Protein AF-A0A0A8X5V0-F1 (afdb_monomer)

Radius of gyration: 17.07 Å; Cα contacts (8 Å, |Δi|>4): 457; chains: 1; bounding box: 37×40×47 Å

Nearest PDB structures (foldseek):
  1914-assembly1_A  TM=1.732E-01  e=2.207E+00  Mus musculus
  2voz-assembly1_B  TM=1.611E-01  e=3.086E+00  Synechocystis sp. PCC 6803
  7li1-assembly4_D  TM=1.733E-01  e=9.439E+00  Moraxella catarrhalis

InterPro domains:
  IPR024250 Protein of unknown function DUF2711 [PF10924] (14-221)

Foldseek 3Di:
DFDDADDQCPPPLQFDFSQVSDPPLWHWKWKWFFFWKFFPPPPDDPDDDDLVRCLPGIDGHHLVNLCVLLVPPDSLLSVLLLLLVLCVLDDDPSNVCVVSVVSSVVSADPRIGRFDAQWHRLNQLVVVLLLQPVVPFQKKWKQANPPGIDIDGSVPDDPVNSVVNGDGWMWIHGPVRQKIWTHHGSDSIIMIIGSDPVPCSSAPGQTWTWIRDRRAGNSNSVDDTDTDGND

Structure (mmCIF, N/CA/C/O backbone):
data_AF-A0A0A8X5V0-F1
#
_entry.id   AF-A0A0A8X5V0-F1
#
loop_
_atom_site.group_PDB
_atom_site.id
_atom_site.type_symbol
_atom_site.label_atom_id
_atom_site.label_alt_id
_atom_site.label_comp_id
_atom_site.label_asym_id
_atom_site.label_entity_id
_atom_site.label_seq_id
_atom_site.pdbx_PDB_ins_code
_atom_site.Cartn_x
_atom_site.Cartn_y
_atom_site.Cartn_z
_atom_site.occupancy
_atom_site.B_iso_or_equiv
_atom_site.auth_seq_id
_atom_site.auth_comp_id
_atom_site.auth_asym_id
_atom_site.auth_atom_id
_atom_site.pdbx_PDB_model_num
ATOM 1 N N . MET A 1 1 ? -5.176 3.962 27.286 1.00 52.91 1 MET A N 1
ATOM 2 C CA . MET A 1 1 ? -4.678 2.604 26.976 1.00 52.91 1 MET A CA 1
ATOM 3 C C . MET A 1 1 ? -3.729 2.792 25.802 1.00 52.91 1 MET A C 1
ATOM 5 O O . MET A 1 1 ? -4.223 3.228 24.773 1.00 52.91 1 MET A O 1
ATOM 9 N N . SER A 1 2 ? -2.413 2.624 25.986 1.00 67.81 2 SER A N 1
ATOM 10 C CA . SER A 1 2 ? -1.426 2.913 24.925 1.00 67.81 2 SER A CA 1
ATOM 11 C C . SER A 1 2 ? -1.635 1.981 23.731 1.00 67.81 2 SER A C 1
ATOM 13 O O . SER A 1 2 ? -1.921 0.792 23.906 1.00 67.81 2 SER A O 1
ATOM 15 N N . ILE A 1 3 ? -1.550 2.543 22.532 1.00 79.38 3 ILE A N 1
ATOM 16 C CA . ILE A 1 3 ? -1.620 1.829 21.263 1.00 79.38 3 ILE A CA 1
ATOM 17 C C . ILE A 1 3 ? -0.195 1.450 20.921 1.00 79.38 3 ILE A C 1
ATOM 19 O O . ILE A 1 3 ? 0.644 2.317 20.759 1.00 79.38 3 ILE A O 1
ATOM 23 N N . LYS A 1 4 ? 0.103 0.160 20.814 1.00 89.44 4 LYS A N 1
ATOM 24 C CA . LYS A 1 4 ? 1.422 -0.280 20.360 1.00 89.44 4 LYS A CA 1
ATOM 25 C C . LYS A 1 4 ? 1.405 -0.435 18.848 1.00 89.44 4 LYS A C 1
ATOM 27 O O . LYS A 1 4 ? 0.433 -0.959 18.307 1.00 89.44 4 LYS A O 1
ATOM 32 N N . PHE A 1 5 ? 2.491 -0.028 18.196 1.00 92.94 5 PHE A N 1
ATOM 33 C CA . PHE A 1 5 ? 2.759 -0.425 16.819 1.00 92.94 5 PHE A CA 1
ATOM 34 C C . PHE A 1 5 ? 2.657 -1.954 16.679 1.00 92.94 5 PHE A C 1
ATOM 36 O O . PHE A 1 5 ? 3.101 -2.697 17.561 1.00 92.94 5 PHE A O 1
ATOM 43 N N . PHE A 1 6 ? 2.072 -2.417 15.577 1.00 93.69 6 PHE A N 1
ATOM 44 C CA . PHE A 1 6 ? 1.868 -3.830 15.282 1.00 93.69 6 PHE A CA 1
ATOM 45 C C . PHE A 1 6 ? 1.950 -4.064 13.774 1.00 93.69 6 PHE A C 1
ATOM 47 O O . PHE A 1 6 ? 1.299 -3.346 13.026 1.00 93.69 6 PHE A O 1
ATOM 54 N N . TYR A 1 7 ? 2.671 -5.106 13.353 1.00 93.88 7 TYR A N 1
ATOM 55 C CA . TYR A 1 7 ? 2.715 -5.571 11.967 1.00 93.88 7 TYR A CA 1
ATOM 56 C C . TYR A 1 7 ? 2.808 -7.119 11.931 1.00 93.88 7 TYR A C 1
ATOM 58 O O . TYR A 1 7 ? 3.573 -7.690 12.718 1.00 93.88 7 TYR A O 1
ATOM 66 N N . PRO A 1 8 ? 2.034 -7.832 11.084 1.00 92.81 8 PRO A N 1
ATOM 67 C CA . PRO A 1 8 ? 1.826 -9.283 11.201 1.00 92.81 8 PRO A CA 1
ATOM 68 C C . PRO A 1 8 ? 2.890 -10.135 10.471 1.00 92.81 8 PRO A C 1
ATOM 70 O O . PRO A 1 8 ? 2.570 -10.844 9.524 1.00 92.81 8 PRO A O 1
ATOM 73 N N . ILE A 1 9 ? 4.157 -10.103 10.909 1.00 88.00 9 ILE A N 1
ATOM 74 C CA . ILE A 1 9 ? 5.255 -10.877 10.266 1.00 88.00 9 ILE A CA 1
ATOM 75 C C . ILE A 1 9 ? 5.195 -12.378 10.586 1.00 88.00 9 ILE A C 1
ATOM 77 O O . ILE A 1 9 ? 5.582 -13.196 9.758 1.00 88.00 9 ILE A O 1
ATOM 81 N N . GLY A 1 10 ? 4.697 -12.756 11.767 1.00 86.62 10 GLY A N 1
ATOM 82 C CA . GLY A 1 10 ? 4.701 -14.155 12.212 1.00 86.62 10 GLY A CA 1
ATOM 83 C C . GLY A 1 10 ? 6.115 -14.697 12.467 1.00 86.62 10 GLY A C 1
ATOM 84 O O . GLY A 1 10 ? 7.084 -13.942 12.560 1.00 86.62 10 GLY A O 1
ATOM 85 N N . LYS A 1 11 ? 6.231 -16.016 12.640 1.00 89.06 11 LYS A N 1
ATOM 86 C CA . LYS A 1 11 ? 7.505 -16.752 12.727 1.00 89.06 11 LYS A CA 1
ATOM 87 C C . LYS A 1 11 ? 7.918 -17.326 11.374 1.00 89.06 11 LYS A C 1
ATOM 89 O O . LYS A 1 11 ? 9.107 -17.341 11.067 1.00 89.06 11 LYS A O 1
ATOM 94 N N . GLU A 1 12 ? 6.949 -17.800 10.598 1.00 89.44 12 GLU A N 1
ATOM 95 C CA . GLU A 1 12 ? 7.113 -18.340 9.248 1.00 89.44 12 GLU A CA 1
ATOM 96 C C . GLU A 1 12 ? 6.218 -17.527 8.292 1.00 89.44 12 GLU A C 1
ATOM 98 O O . GLU A 1 12 ? 5.082 -17.920 8.035 1.00 89.44 12 GLU A O 1
ATOM 103 N N . PRO A 1 13 ? 6.685 -16.371 7.773 1.00 87.00 13 PRO A N 1
ATOM 104 C CA . PRO A 1 13 ? 5.846 -15.417 7.028 1.00 87.00 13 PRO A CA 1
ATOM 105 C C . PRO A 1 13 ? 5.219 -15.965 5.733 1.00 87.00 13 PRO A C 1
ATOM 107 O O . PRO A 1 13 ? 4.320 -15.344 5.167 1.00 87.00 13 PRO A O 1
ATOM 110 N N . ASP A 1 14 ? 5.707 -17.105 5.240 1.00 88.62 14 ASP A N 1
ATOM 111 C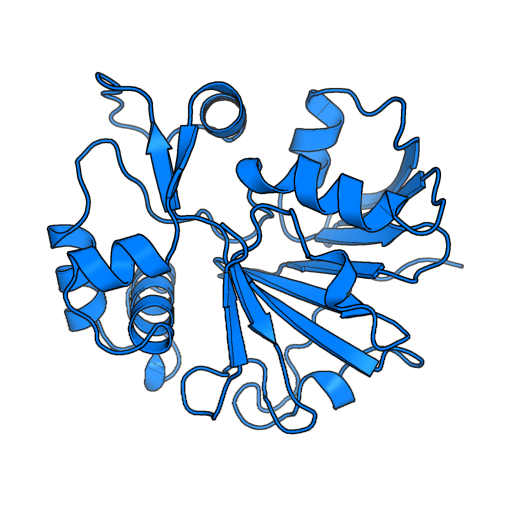 CA . ASP A 1 14 ? 5.206 -17.849 4.081 1.00 88.62 14 ASP A CA 1
ATOM 112 C C . ASP A 1 14 ? 4.209 -18.958 4.436 1.00 88.62 14 ASP A C 1
ATOM 114 O O . ASP A 1 14 ? 3.707 -19.630 3.536 1.00 88.62 14 ASP A O 1
ATOM 118 N N . LYS A 1 15 ? 3.911 -19.154 5.723 1.00 90.12 15 LYS A N 1
ATOM 119 C CA . LYS A 1 15 ? 3.022 -20.217 6.212 1.00 90.12 15 LYS A CA 1
ATOM 120 C C . LYS A 1 15 ? 2.013 -19.733 7.237 1.00 90.12 15 LYS A C 1
ATOM 122 O O . LYS A 1 15 ? 0.886 -20.215 7.225 1.00 90.12 15 LYS A O 1
ATOM 127 N N . ASP A 1 16 ? 2.414 -18.811 8.103 1.00 92.38 16 ASP A N 1
ATOM 128 C CA . ASP A 1 16 ? 1.584 -18.306 9.187 1.00 92.38 16 ASP A CA 1
ATOM 129 C C . ASP A 1 16 ? 0.431 -17.480 8.605 1.00 92.38 16 ASP A C 1
ATOM 131 O O . ASP A 1 16 ? 0.680 -16.424 8.009 1.00 92.38 16 ASP A O 1
ATOM 135 N N . PRO A 1 17 ? -0.832 -17.919 8.753 1.00 92.31 17 PRO A N 1
ATOM 136 C CA . PRO A 1 17 ? -1.947 -17.182 8.189 1.00 92.31 17 PRO A CA 1
ATOM 137 C C . PRO A 1 17 ? -2.108 -15.832 8.886 1.00 92.31 17 PRO A C 1
ATOM 139 O O . PRO A 1 17 ? -2.176 -15.768 10.115 1.00 92.31 17 PRO A O 1
ATOM 142 N N . ILE A 1 18 ? -2.229 -14.742 8.116 1.00 91.62 18 ILE A N 1
ATOM 143 C CA . ILE A 1 18 ? -2.250 -13.383 8.690 1.00 91.62 18 ILE A CA 1
ATOM 144 C C . ILE A 1 18 ? -3.344 -13.234 9.737 1.00 91.62 18 ILE A C 1
ATOM 146 O O . ILE A 1 18 ? -3.111 -12.625 10.776 1.00 91.62 18 ILE A O 1
ATOM 150 N N . ILE A 1 19 ? -4.526 -13.797 9.479 1.00 91.38 19 ILE A N 1
ATOM 151 C CA . ILE A 1 19 ? -5.687 -13.667 10.363 1.00 91.38 19 ILE A CA 1
ATOM 152 C C . ILE A 1 19 ? -5.394 -14.198 11.775 1.00 91.38 19 ILE A C 1
ATOM 154 O O . ILE A 1 19 ? -5.923 -13.657 12.743 1.00 91.38 19 ILE A O 1
ATOM 158 N N . GLU A 1 20 ? -4.529 -15.206 11.913 1.00 92.19 20 GLU A N 1
ATOM 159 C CA . GLU A 1 20 ? -4.135 -15.767 13.213 1.00 92.19 20 GLU A CA 1
ATOM 160 C C . GLU A 1 20 ? -3.099 -14.904 13.949 1.00 92.19 20 GLU A C 1
ATOM 162 O O . GLU A 1 20 ? -2.945 -15.021 15.164 1.00 92.19 20 GLU A O 1
ATOM 167 N N . LEU A 1 21 ? -2.411 -14.018 13.225 1.00 93.50 21 LEU A N 1
ATOM 168 C CA . LEU A 1 21 ? -1.425 -13.086 13.769 1.00 93.50 21 LEU A CA 1
ATOM 169 C C . LEU A 1 21 ? -2.051 -11.767 14.235 1.00 93.50 21 LEU A C 1
ATOM 171 O O . LEU A 1 21 ? -1.417 -11.034 14.996 1.00 93.50 21 LEU A O 1
ATOM 175 N N . LEU A 1 22 ? -3.260 -11.439 13.767 1.00 93.88 22 LEU A N 1
ATOM 176 C CA . LEU A 1 22 ? -3.924 -10.176 14.082 1.00 93.88 22 LEU A CA 1
ATOM 177 C C . LEU A 1 22 ? -4.272 -10.057 15.577 1.00 93.88 22 LEU A C 1
ATOM 179 O O . LEU A 1 22 ? -4.502 -11.066 16.251 1.00 93.88 22 LEU A O 1
ATOM 183 N N . PRO A 1 23 ? -4.389 -8.825 16.111 1.00 93.00 23 PRO A N 1
ATOM 184 C CA . PRO A 1 23 ? -4.858 -8.623 17.474 1.00 93.00 23 PRO A CA 1
ATOM 185 C C . PRO A 1 23 ? -6.265 -9.199 17.691 1.00 93.00 23 PRO A C 1
ATOM 187 O O . PRO A 1 23 ? -7.060 -9.360 16.760 1.00 93.00 23 PRO A O 1
ATOM 190 N N . GLU A 1 24 ? -6.602 -9.472 18.951 1.00 90.75 24 GLU A N 1
ATOM 191 C CA . GLU A 1 24 ? -7.904 -10.035 19.299 1.00 90.75 24 GLU A CA 1
ATOM 192 C C . GLU A 1 24 ? -9.061 -9.163 18.780 1.00 90.75 24 GLU A C 1
ATOM 194 O O . GLU A 1 24 ? -9.070 -7.940 18.926 1.00 90.75 24 GLU A O 1
ATOM 199 N N . GLY A 1 25 ? -10.049 -9.820 18.171 1.00 90.81 25 GLY A N 1
ATOM 200 C CA . GLY A 1 25 ? -11.245 -9.185 17.622 1.00 90.81 25 GLY A CA 1
ATOM 201 C C . GLY A 1 25 ? -11.168 -8.874 16.131 1.00 90.81 25 GLY A C 1
ATOM 202 O O . GLY A 1 25 ? -12.222 -8.782 15.518 1.00 90.81 25 GLY A O 1
ATOM 203 N N . TYR A 1 26 ? -9.979 -8.795 15.526 1.00 93.88 26 TYR A N 1
ATOM 204 C CA . TYR A 1 26 ? -9.843 -8.623 14.077 1.00 93.88 26 TYR A CA 1
ATOM 205 C C . TYR A 1 26 ? -10.066 -9.949 13.337 1.00 93.88 26 TYR A C 1
ATOM 207 O O . TYR A 1 26 ? -9.714 -11.026 13.833 1.00 93.88 26 TYR A O 1
ATOM 215 N N . ARG A 1 27 ? -10.756 -9.886 12.193 1.00 92.00 27 ARG A N 1
ATOM 216 C CA . ARG A 1 27 ? -11.304 -11.067 11.498 1.00 92.00 27 ARG A CA 1
ATOM 217 C C . ARG A 1 27 ? -11.066 -11.077 9.999 1.00 92.00 27 ARG A C 1
ATOM 219 O O . ARG A 1 27 ? -11.030 -12.162 9.425 1.00 92.00 27 ARG A O 1
ATOM 226 N N . THR A 1 28 ? -10.898 -9.915 9.377 1.00 94.25 28 THR A N 1
ATOM 227 C CA . THR A 1 28 ? -10.583 -9.824 7.949 1.00 94.25 28 THR A CA 1
ATOM 228 C C . THR A 1 28 ? -9.379 -8.929 7.718 1.00 94.25 28 THR A C 1
ATOM 230 O O . THR A 1 28 ? -9.073 -8.064 8.544 1.00 94.25 28 THR A O 1
ATOM 233 N N . ALA A 1 29 ? -8.676 -9.176 6.615 1.00 95.44 29 ALA A N 1
ATOM 234 C CA . ALA A 1 29 ? -7.512 -8.403 6.230 1.00 95.44 29 ALA A CA 1
ATOM 235 C C . ALA A 1 29 ? -7.324 -8.361 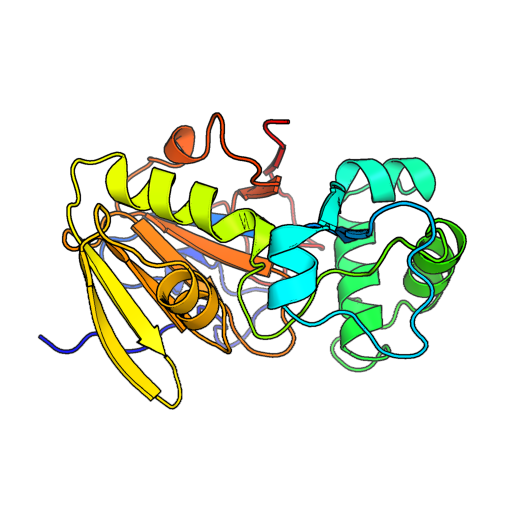4.710 1.00 95.44 29 ALA A C 1
ATOM 237 O O . ALA A 1 29 ? -7.796 -9.226 3.967 1.00 95.44 29 ALA A O 1
ATOM 238 N N . ALA A 1 30 ? -6.583 -7.357 4.266 1.00 96.75 30 ALA A N 1
ATOM 239 C CA . ALA A 1 30 ? -6.123 -7.183 2.905 1.00 96.75 30 ALA A CA 1
ATOM 240 C C . ALA A 1 30 ? -4.673 -6.692 2.904 1.00 96.75 30 ALA A C 1
ATOM 242 O O . ALA A 1 30 ? -4.273 -5.928 3.782 1.00 96.75 30 ALA A O 1
ATOM 243 N N . VAL A 1 31 ? -3.907 -7.084 1.889 1.00 97.12 31 VAL A N 1
ATOM 244 C CA . VAL A 1 31 ? -2.697 -6.349 1.503 1.00 97.12 31 VAL A CA 1
ATOM 245 C C . VAL A 1 31 ? -3.121 -5.331 0.461 1.00 97.12 31 VAL A C 1
ATOM 247 O O . VAL A 1 31 ? -3.684 -5.711 -0.565 1.00 97.12 31 VAL A O 1
ATOM 250 N N . VAL A 1 32 ? -2.876 -4.053 0.729 1.00 97.94 32 VAL A N 1
ATOM 251 C CA . VAL A 1 32 ? -3.137 -2.949 -0.195 1.00 97.94 32 VAL A CA 1
ATOM 252 C C . VAL A 1 32 ? -1.807 -2.490 -0.766 1.00 97.94 32 VAL A C 1
ATOM 254 O O . VAL A 1 32 ? -0.904 -2.101 -0.028 1.00 97.94 32 VAL A O 1
ATOM 257 N N . PHE A 1 33 ? -1.680 -2.549 -2.082 1.00 98.19 33 PHE A N 1
ATOM 258 C CA . PHE A 1 33 ? -0.464 -2.169 -2.776 1.00 98.19 33 PHE A CA 1
ATOM 259 C C . PHE A 1 33 ? -0.337 -0.654 -2.843 1.00 98.19 33 PHE A C 1
ATOM 261 O O . PHE A 1 33 ? -1.312 0.058 -3.100 1.00 98.19 33 PHE A O 1
ATOM 268 N N . TYR A 1 34 ? 0.880 -0.153 -2.672 1.00 98.12 34 TYR A N 1
ATOM 269 C CA . TYR A 1 34 ? 1.160 1.230 -3.020 1.00 98.12 34 TYR A CA 1
ATOM 270 C C . TYR A 1 34 ? 1.229 1.352 -4.537 1.00 98.12 34 TYR A C 1
ATOM 272 O O . TYR A 1 34 ? 1.877 0.525 -5.182 1.00 98.12 34 TYR A O 1
ATOM 280 N N . PRO A 1 35 ? 0.554 2.339 -5.141 1.00 97.75 35 PRO A N 1
ATOM 281 C CA . PRO A 1 35 ? 0.538 2.463 -6.583 1.00 97.75 35 PRO A CA 1
ATOM 282 C C . PRO A 1 35 ? 1.942 2.804 -7.090 1.00 97.75 35 PRO A C 1
ATOM 284 O O . PRO A 1 35 ? 2.718 3.493 -6.422 1.00 97.75 35 PRO A O 1
ATOM 287 N N . PHE A 1 36 ? 2.238 2.370 -8.314 1.00 97.62 36 PHE A N 1
ATOM 288 C CA . PHE A 1 36 ? 3.265 3.050 -9.097 1.00 97.62 36 PHE A CA 1
ATOM 289 C C . PHE A 1 36 ? 2.800 4.489 -9.296 1.00 97.62 36 PHE A C 1
ATOM 291 O O . PHE A 1 36 ? 1.607 4.777 -9.187 1.00 97.62 36 PHE A O 1
ATOM 298 N N . PHE A 1 37 ? 3.696 5.414 -9.598 1.00 96.75 37 PHE A N 1
ATOM 299 C CA . PHE A 1 37 ? 3.259 6.789 -9.788 1.00 96.75 37 PHE A CA 1
ATOM 300 C C . PHE A 1 37 ? 3.967 7.446 -10.951 1.00 96.75 37 PHE A C 1
ATOM 302 O O . PHE A 1 37 ? 5.158 7.249 -11.181 1.00 96.75 37 PHE A O 1
ATOM 309 N N . LYS A 1 38 ? 3.188 8.208 -11.711 1.00 95.44 38 LYS A N 1
ATOM 310 C CA . LYS A 1 38 ? 3.657 8.948 -12.868 1.00 95.44 38 LYS A CA 1
ATOM 311 C C . LYS A 1 38 ? 3.662 10.430 -12.538 1.00 95.44 38 LYS A C 1
ATOM 313 O O . LYS A 1 38 ? 2.617 10.971 -12.179 1.00 95.44 38 LYS A O 1
ATOM 318 N N . MET A 1 39 ? 4.822 11.063 -12.643 1.00 95.69 39 MET A N 1
ATOM 319 C CA . MET A 1 39 ? 4.948 12.514 -12.527 1.00 95.69 39 MET A CA 1
ATOM 320 C C . MET A 1 39 ? 4.380 13.198 -13.777 1.00 95.69 39 MET A C 1
ATOM 322 O O . MET A 1 39 ? 4.224 12.569 -14.825 1.00 95.69 39 MET A O 1
ATOM 326 N N . GLU A 1 40 ? 4.057 14.488 -13.684 1.00 92.31 40 GLU A N 1
ATOM 327 C CA . GLU A 1 40 ? 3.580 15.243 -14.847 1.00 92.31 40 GLU A CA 1
ATOM 328 C C . GLU A 1 40 ? 4.588 15.217 -16.018 1.00 92.31 40 GLU A C 1
ATOM 330 O O . GLU A 1 40 ? 5.807 15.177 -15.800 1.00 92.31 40 GLU A O 1
ATOM 335 N N . PRO A 1 41 ? 4.108 15.287 -17.276 1.00 85.81 41 PRO A N 1
ATOM 336 C CA . PRO A 1 41 ? 4.979 15.294 -18.444 1.00 85.81 41 PRO A CA 1
ATOM 337 C C . PRO A 1 41 ? 6.051 16.385 -18.371 1.00 85.81 41 PRO A C 1
ATOM 339 O O . PRO A 1 41 ? 5.759 17.554 -18.124 1.00 85.81 41 PRO A O 1
ATOM 342 N N . GLY A 1 42 ? 7.298 16.011 -18.655 1.00 80.69 42 GLY A N 1
ATOM 343 C CA . GLY A 1 42 ? 8.439 16.927 -18.589 1.00 80.69 42 GLY A CA 1
ATOM 344 C C . GLY A 1 42 ? 9.127 16.975 -17.225 1.00 80.69 42 GLY A C 1
ATOM 345 O O . GLY A 1 42 ? 10.117 17.697 -17.090 1.00 80.69 42 GLY A O 1
ATOM 346 N N . TRP A 1 43 ? 8.674 16.179 -16.247 1.00 83.56 43 TRP A N 1
ATOM 347 C CA . TRP A 1 43 ? 9.437 15.920 -15.032 1.00 83.56 43 TRP A CA 1
ATOM 348 C C . TRP A 1 43 ? 10.789 15.294 -15.384 1.00 83.56 43 TRP A C 1
ATOM 350 O O . TRP A 1 43 ? 10.875 14.148 -15.819 1.00 83.56 43 TRP A O 1
ATOM 360 N N . ASN A 1 44 ? 11.857 16.069 -15.221 1.00 72.00 44 ASN A N 1
ATOM 361 C CA . ASN A 1 44 ? 13.218 15.633 -15.489 1.00 72.00 44 ASN A CA 1
ATOM 362 C C . ASN A 1 44 ? 14.085 16.000 -14.287 1.00 72.00 44 ASN A C 1
ATOM 364 O O . ASN A 1 44 ? 14.723 17.052 -14.253 1.00 72.00 44 ASN A O 1
ATOM 368 N N . SER A 1 45 ? 14.042 15.145 -13.270 1.00 70.88 45 SER A N 1
ATOM 369 C CA . SER A 1 45 ? 14.890 15.257 -12.091 1.00 70.88 45 SER A CA 1
ATOM 370 C C . SER A 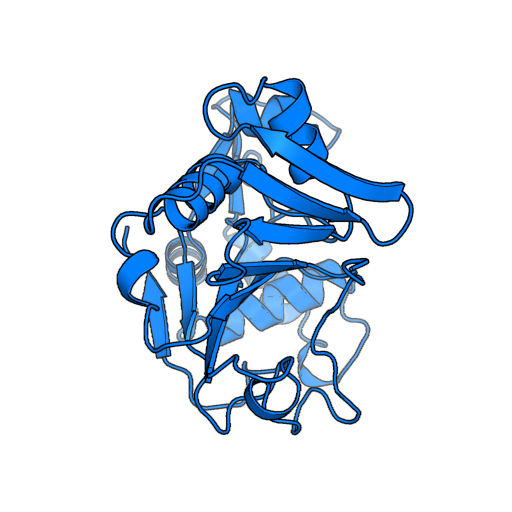1 45 ? 15.853 14.078 -12.055 1.00 70.88 45 SER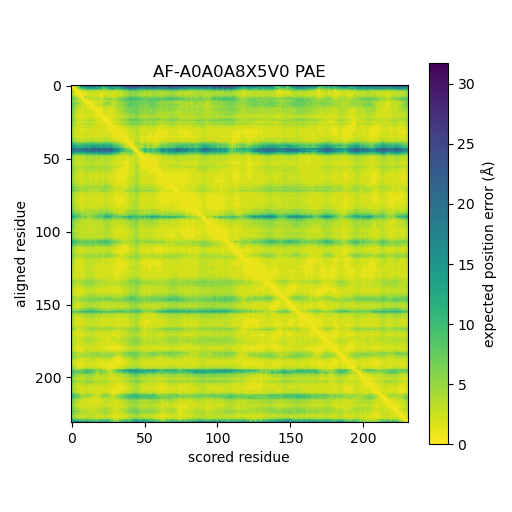 A C 1
ATOM 372 O O . SER A 1 45 ? 15.469 12.935 -12.285 1.00 70.88 45 SER A O 1
ATOM 374 N N . ILE A 1 46 ? 17.116 14.363 -11.739 1.00 71.75 46 ILE A N 1
ATOM 375 C CA . ILE A 1 46 ? 18.146 13.343 -11.483 1.00 71.75 46 ILE A CA 1
ATOM 376 C C . ILE A 1 46 ? 17.887 12.657 -10.123 1.00 71.75 46 ILE A C 1
ATOM 378 O O . ILE A 1 46 ? 18.439 11.599 -9.835 1.00 71.75 46 ILE A O 1
ATOM 382 N N . VAL A 1 47 ? 17.042 13.262 -9.282 1.00 80.38 47 VAL A N 1
ATOM 383 C CA . VAL A 1 47 ? 16.685 12.798 -7.938 1.00 80.38 47 VAL A CA 1
ATOM 384 C C . VAL A 1 47 ? 15.226 12.342 -7.926 1.00 80.38 47 VAL A C 1
ATOM 386 O O . VAL A 1 47 ? 14.375 12.976 -8.555 1.00 80.38 47 VAL A O 1
ATOM 389 N N . ALA A 1 48 ? 14.938 11.262 -7.197 1.00 85.25 48 ALA A N 1
ATOM 390 C CA . ALA A 1 48 ? 13.571 10.805 -6.962 1.00 85.25 48 ALA A CA 1
ATOM 391 C C . ALA A 1 48 ? 12.711 11.926 -6.332 1.00 85.25 48 ALA A C 1
ATOM 393 O O . ALA A 1 48 ? 13.227 12.677 -5.499 1.00 85.25 48 ALA A O 1
ATOM 394 N N . PRO A 1 49 ? 11.432 12.069 -6.729 1.00 92.88 49 PRO A N 1
ATOM 395 C CA . PRO A 1 49 ? 10.569 13.126 -6.212 1.00 92.88 49 PRO A CA 1
ATOM 396 C C . PRO A 1 49 ? 10.318 12.968 -4.708 1.00 92.88 49 PRO A C 1
ATOM 398 O O . PRO A 1 49 ? 10.124 11.873 -4.194 1.00 92.88 49 PRO A O 1
ATOM 401 N N . SER A 1 50 ? 10.290 14.066 -3.972 1.00 94.06 50 SER A N 1
ATOM 402 C CA . SER A 1 50 ? 9.863 14.065 -2.573 1.00 94.06 50 SER A CA 1
ATOM 403 C C . SER A 1 50 ? 8.379 13.707 -2.435 1.00 94.06 50 SER A C 1
ATOM 405 O O . SER A 1 50 ? 7.596 13.888 -3.366 1.00 94.06 50 SER A O 1
ATOM 407 N N . ASP A 1 51 ? 7.961 13.274 -1.246 1.00 95.12 51 ASP A N 1
ATOM 408 C CA . ASP A 1 51 ? 6.546 13.013 -0.944 1.00 95.12 51 ASP A CA 1
ATOM 409 C C . ASP A 1 51 ? 5.646 14.230 -1.205 1.00 95.12 51 ASP A C 1
ATOM 411 O O . ASP A 1 51 ? 4.516 14.087 -1.669 1.00 95.12 51 ASP A O 1
ATOM 415 N N . GLU A 1 52 ? 6.164 15.439 -0.971 1.00 95.44 52 GLU A N 1
ATOM 416 C CA . GLU A 1 52 ? 5.475 16.694 -1.288 1.00 95.44 52 GLU A CA 1
ATOM 417 C C . GLU A 1 52 ? 5.198 16.827 -2.790 1.00 95.44 52 GLU A C 1
ATOM 419 O O . GLU A 1 52 ? 4.107 17.226 -3.203 1.00 95.44 52 GLU A O 1
ATOM 424 N N . GLU A 1 53 ? 6.190 16.495 -3.615 1.00 95.62 53 GLU A N 1
ATOM 425 C CA . GLU A 1 53 ? 6.084 16.551 -5.071 1.00 95.62 53 GLU A CA 1
ATOM 426 C C . GLU A 1 53 ? 5.169 15.446 -5.594 1.00 95.62 53 GLU A C 1
ATOM 428 O O . GLU A 1 53 ? 4.309 15.721 -6.430 1.00 95.62 53 GLU A O 1
ATOM 433 N N . VAL A 1 54 ? 5.287 14.224 -5.061 1.00 96.69 54 VAL A N 1
ATOM 434 C CA . VAL A 1 54 ? 4.408 13.106 -5.425 1.00 96.69 54 VAL A CA 1
ATOM 435 C C . VAL A 1 54 ? 2.957 13.446 -5.090 1.00 96.69 54 VAL A C 1
ATOM 437 O O . VAL A 1 54 ? 2.088 13.320 -5.947 1.00 96.69 54 VAL A O 1
ATOM 440 N N . TYR A 1 55 ? 2.680 13.944 -3.884 1.00 95.75 55 TYR A N 1
ATOM 441 C CA . TYR A 1 55 ? 1.318 14.291 -3.475 1.00 95.75 55 TYR A CA 1
ATOM 442 C C . TYR A 1 55 ? 0.689 15.383 -4.354 1.00 95.75 55 TYR A C 1
ATOM 444 O O . TYR A 1 55 ? -0.515 15.359 -4.603 1.00 95.75 55 TYR A O 1
ATOM 452 N N . ARG A 1 56 ? 1.484 16.355 -4.821 1.00 94.19 56 ARG A N 1
ATOM 453 C CA . ARG A 1 56 ? 0.979 17.479 -5.625 1.00 94.19 56 ARG A CA 1
ATOM 454 C C . ARG A 1 56 ? 0.865 17.182 -7.112 1.00 94.19 56 ARG A C 1
ATOM 456 O O . ARG A 1 56 ? -0.054 17.698 -7.743 1.00 94.19 56 ARG A O 1
ATOM 463 N N . PHE A 1 57 ? 1.815 16.437 -7.665 1.00 95.44 57 PHE A N 1
ATOM 464 C CA . PHE A 1 57 ? 2.039 16.381 -9.110 1.00 95.44 57 PHE A CA 1
ATOM 465 C C . PHE A 1 57 ? 1.994 14.962 -9.678 1.00 95.44 57 PHE A C 1
ATOM 467 O O . PHE A 1 57 ? 1.969 14.799 -10.895 1.00 95.44 57 PHE A O 1
ATOM 474 N N . ALA A 1 58 ? 1.986 13.918 -8.847 1.00 96.75 58 ALA A N 1
ATOM 475 C CA . ALA A 1 58 ? 1.922 12.560 -9.364 1.00 96.75 58 ALA A CA 1
ATOM 476 C C . ALA A 1 58 ? 0.484 12.068 -9.540 1.00 96.75 58 ALA A C 1
ATOM 478 O O . ALA A 1 58 ? -0.434 12.406 -8.793 1.00 96.75 58 ALA A O 1
ATOM 479 N N . SER A 1 59 ? 0.308 11.189 -10.521 1.00 96.12 59 SER A N 1
ATOM 480 C CA . SER A 1 59 ? -0.894 10.380 -10.692 1.00 96.12 59 SER A CA 1
ATOM 481 C C . SER A 1 59 ? -0.586 8.913 -10.383 1.00 96.12 59 SER A C 1
ATOM 483 O O . SER A 1 59 ? 0.450 8.409 -10.828 1.00 96.12 59 SER A O 1
ATOM 485 N N . PRO A 1 60 ? -1.460 8.202 -9.646 1.00 97.06 60 PRO A N 1
ATOM 486 C CA . PRO A 1 60 ? -1.261 6.786 -9.372 1.00 97.06 60 PRO A CA 1
ATOM 487 C C . PRO A 1 60 ? -1.438 5.954 -10.648 1.00 97.06 60 PRO A C 1
ATOM 489 O O . PRO A 1 60 ? -2.338 6.201 -11.449 1.00 97.06 60 PRO A O 1
ATOM 492 N N . VAL A 1 61 ? -0.597 4.938 -10.797 1.00 97.44 61 VAL A N 1
ATOM 493 C CA . VAL A 1 61 ? -0.632 3.917 -11.843 1.00 97.44 61 VAL A CA 1
ATOM 494 C C . VAL A 1 61 ? -0.820 2.561 -11.169 1.00 97.44 61 VAL A C 1
ATOM 496 O O . VAL A 1 61 ? -0.047 2.156 -10.297 1.00 97.44 61 VAL A O 1
ATOM 499 N N . SER A 1 62 ? -1.882 1.863 -11.565 1.00 97.75 62 SER A N 1
ATOM 500 C CA . SER A 1 62 ? -2.260 0.583 -10.962 1.00 97.75 62 SER A CA 1
ATOM 501 C C . SER A 1 62 ? -1.251 -0.526 -11.279 1.00 97.75 62 SER A C 1
ATOM 503 O O . SER A 1 62 ? -0.662 -0.587 -12.362 1.00 97.75 62 SER A O 1
ATOM 505 N N . TRP A 1 63 ? -1.102 -1.479 -10.367 1.00 98.00 63 TRP A N 1
ATOM 506 C CA . TRP A 1 63 ? -0.337 -2.700 -10.598 1.00 98.00 63 TRP A CA 1
ATOM 507 C C . TRP A 1 63 ? -0.950 -3.535 -11.724 1.00 98.00 63 TRP A C 1
ATOM 509 O O . TRP A 1 63 ? -0.219 -4.160 -12.491 1.00 98.00 63 TRP A O 1
ATOM 519 N N . LYS A 1 64 ? -2.279 -3.505 -11.890 1.00 97.88 64 LYS A N 1
ATOM 520 C CA . LYS A 1 64 ? -2.994 -4.071 -13.046 1.00 97.88 64 LYS A CA 1
ATOM 521 C C . LYS A 1 64 ? -2.458 -3.540 -14.365 1.00 97.88 64 LYS A C 1
ATOM 523 O O . LYS A 1 64 ? -2.272 -4.302 -15.313 1.00 97.88 64 LYS A O 1
ATOM 528 N N . GLU A 1 65 ? -2.242 -2.235 -14.434 1.00 97.38 65 GLU A N 1
ATOM 529 C CA . GLU A 1 65 ? -1.728 -1.583 -15.624 1.00 97.38 65 GLU A CA 1
ATOM 530 C C . GLU A 1 65 ? -0.287 -2.012 -15.895 1.00 97.38 65 GLU A C 1
ATOM 532 O O . GLU A 1 65 ? 0.016 -2.426 -17.015 1.00 97.38 65 GLU A O 1
ATOM 537 N N . ILE A 1 66 ? 0.573 -2.028 -14.872 1.00 98.00 66 ILE A N 1
ATOM 538 C CA . ILE A 1 66 ? 1.946 -2.539 -14.997 1.00 98.00 66 ILE A CA 1
ATOM 539 C C . ILE A 1 66 ? 1.956 -4.005 -15.440 1.00 98.00 66 ILE A C 1
ATOM 541 O O . ILE A 1 66 ? 2.701 -4.376 -16.349 1.00 98.00 66 ILE A O 1
ATOM 545 N N . LYS A 1 67 ? 1.079 -4.840 -14.874 1.00 97.69 67 LYS A N 1
ATOM 546 C CA . LYS A 1 67 ? 0.902 -6.237 -15.285 1.00 97.69 67 LYS A CA 1
ATOM 547 C C . LYS A 1 67 ? 0.594 -6.348 -16.782 1.00 97.69 67 LYS A C 1
ATOM 549 O O . LYS A 1 67 ? 1.205 -7.148 -17.488 1.00 97.69 67 LYS A O 1
ATOM 554 N N . ASN A 1 68 ? -0.325 -5.519 -17.279 1.00 96.81 68 ASN A N 1
ATOM 555 C CA . ASN A 1 68 ? -0.704 -5.508 -18.690 1.00 96.81 68 ASN A CA 1
ATOM 556 C C . ASN A 1 68 ? 0.445 -5.013 -19.584 1.00 96.81 68 ASN A C 1
ATOM 558 O O . ASN A 1 68 ? 0.747 -5.654 -20.588 1.00 96.81 68 ASN A O 1
ATOM 562 N N . ARG A 1 69 ? 1.129 -3.924 -19.204 1.00 96.56 69 ARG A N 1
ATOM 563 C CA . ARG A 1 69 ? 2.277 -3.368 -19.948 1.00 96.56 69 ARG A CA 1
ATOM 564 C C . ARG A 1 69 ? 3.445 -4.359 -20.048 1.00 96.56 69 ARG A C 1
ATOM 566 O O . ARG A 1 69 ? 4.129 -4.412 -21.064 1.00 96.56 69 ARG A O 1
ATOM 573 N N . THR A 1 70 ? 3.651 -5.175 -19.016 1.00 96.56 70 THR A N 1
ATOM 574 C CA . THR A 1 70 ? 4.720 -6.191 -18.955 1.00 96.56 70 THR A CA 1
ATOM 575 C C . THR A 1 70 ? 4.345 -7.534 -19.589 1.00 96.56 70 THR A C 1
ATOM 577 O O . THR A 1 70 ? 5.215 -8.403 -19.749 1.00 96.56 70 THR A O 1
ATOM 580 N N . CYS A 1 71 ? 3.072 -7.716 -19.962 1.00 95.12 71 CYS A N 1
ATOM 581 C CA . CYS A 1 71 ? 2.510 -8.998 -20.391 1.00 95.12 71 CYS A CA 1
ATOM 582 C C . CYS A 1 71 ? 2.784 -10.117 -19.365 1.00 95.12 71 CYS A C 1
ATOM 584 O O . CYS A 1 71 ? 3.203 -11.218 -19.732 1.00 95.12 71 CYS A O 1
ATOM 586 N N . LEU A 1 72 ? 2.639 -9.805 -18.074 1.00 96.25 72 LEU A N 1
ATOM 587 C CA . LEU A 1 72 ? 2.654 -10.800 -17.002 1.00 96.25 72 LEU A CA 1
ATOM 588 C C . LEU A 1 72 ? 1.243 -11.366 -16.813 1.00 96.25 72 LEU A C 1
ATOM 590 O O . LEU A 1 72 ? 0.247 -10.648 -16.909 1.00 96.25 72 LEU A O 1
ATOM 594 N N . ASP A 1 73 ? 1.142 -12.658 -16.516 1.00 94.69 73 ASP A N 1
ATOM 595 C CA . ASP A 1 73 ? -0.164 -13.310 -16.392 1.00 94.69 73 ASP A CA 1
ATOM 596 C C . ASP A 1 73 ? -0.841 -12.943 -15.061 1.00 94.69 73 ASP A C 1
ATOM 598 O O . ASP A 1 73 ? -2.045 -12.648 -14.994 1.00 94.69 73 ASP A O 1
ATOM 602 N N . LYS A 1 74 ? -0.051 -12.920 -13.981 1.00 97.00 74 LYS A N 1
ATOM 603 C CA . LYS A 1 74 ? -0.535 -12.821 -12.602 1.00 97.00 74 LYS A CA 1
ATOM 604 C C . LYS A 1 74 ? -0.056 -11.550 -11.912 1.00 97.00 74 LYS A C 1
ATOM 606 O O . LYS A 1 74 ? 1.066 -11.102 -12.111 1.00 97.00 74 LYS A O 1
ATOM 611 N N . ILE A 1 75 ? -0.900 -10.999 -11.037 1.00 97.88 75 ILE A N 1
ATOM 612 C CA . ILE A 1 75 ? -0.519 -9.846 -10.205 1.00 97.88 75 ILE A CA 1
ATOM 613 C C . ILE A 1 75 ? 0.572 -10.221 -9.192 1.00 97.88 75 ILE A C 1
ATOM 615 O O . ILE A 1 75 ? 1.422 -9.400 -8.869 1.00 97.88 75 ILE A O 1
ATOM 619 N N . SER A 1 76 ? 0.611 -11.488 -8.765 1.00 97.62 76 SER A N 1
ATOM 620 C CA . SER A 1 76 ? 1.691 -12.032 -7.936 1.00 97.62 76 SER A CA 1
ATOM 621 C C . SER A 1 76 ? 3.063 -11.908 -8.601 1.00 97.62 76 SER A C 1
ATOM 623 O O . SER A 1 76 ? 4.037 -11.665 -7.903 1.00 97.62 76 SER A O 1
ATOM 625 N N . ASP A 1 77 ? 3.162 -12.009 -9.932 1.00 98.12 77 ASP A N 1
ATOM 626 C CA . ASP A 1 77 ? 4.445 -11.834 -10.626 1.00 98.12 77 ASP A CA 1
ATOM 627 C C . ASP A 1 77 ? 4.905 -10.368 -10.587 1.00 98.12 77 ASP A C 1
ATOM 629 O O . ASP A 1 77 ? 6.100 -10.099 -10.475 1.00 98.12 77 ASP A O 1
ATOM 633 N N . VAL A 1 78 ? 3.965 -9.414 -10.615 1.00 98.12 78 VAL A N 1
ATOM 634 C CA . VAL A 1 78 ? 4.278 -7.994 -10.387 1.00 98.12 78 VAL A CA 1
ATOM 635 C C . VAL A 1 78 ? 4.763 -7.791 -8.953 1.00 98.12 78 VAL A C 1
ATOM 637 O O . VAL A 1 78 ? 5.806 -7.174 -8.772 1.00 98.12 78 VAL A O 1
ATOM 640 N N . SER A 1 79 ? 4.084 -8.375 -7.956 1.00 97.44 79 SER A N 1
ATOM 641 C CA . SER A 1 79 ? 4.500 -8.308 -6.542 1.00 97.44 79 SER A CA 1
ATOM 642 C C . SER A 1 79 ? 5.908 -8.836 -6.324 1.00 97.44 79 SER A C 1
ATOM 644 O O . SER A 1 79 ? 6.753 -8.140 -5.769 1.00 97.44 79 SER A O 1
ATOM 646 N N . ILE A 1 80 ? 6.200 -10.027 -6.855 1.00 97.25 80 ILE A N 1
ATOM 647 C CA . ILE A 1 80 ? 7.534 -10.626 -6.781 1.00 97.25 80 ILE A CA 1
ATOM 648 C C . ILE A 1 80 ? 8.572 -9.715 -7.443 1.00 97.25 80 ILE A C 1
ATOM 650 O O . ILE A 1 80 ? 9.661 -9.553 -6.902 1.00 97.25 80 ILE A O 1
ATOM 654 N N . GLY A 1 81 ? 8.255 -9.114 -8.594 1.00 97.25 81 GLY A N 1
ATOM 655 C CA . GLY A 1 81 ? 9.153 -8.188 -9.282 1.00 97.25 81 GLY A CA 1
ATOM 656 C C . GLY A 1 81 ? 9.396 -6.888 -8.509 1.00 97.25 81 GLY A C 1
ATOM 657 O O . GLY A 1 81 ? 10.537 -6.447 -8.418 1.00 97.25 81 GLY A O 1
ATOM 658 N N . VAL A 1 82 ? 8.362 -6.300 -7.903 1.00 96.88 82 VAL A N 1
ATOM 659 C CA . VAL A 1 82 ? 8.495 -5.115 -7.037 1.00 96.88 82 VAL A CA 1
ATOM 660 C C . VAL A 1 82 ? 9.322 -5.450 -5.799 1.00 96.88 82 VAL A C 1
ATOM 662 O O . VAL A 1 82 ? 10.255 -4.723 -5.476 1.00 96.88 82 VAL A O 1
ATOM 665 N N . LYS A 1 83 ? 9.060 -6.591 -5.156 1.00 95.44 83 LYS A N 1
ATOM 666 C CA . LYS A 1 83 ? 9.843 -7.065 -4.012 1.00 95.44 83 LYS A CA 1
ATOM 667 C C . LYS A 1 83 ? 11.298 -7.329 -4.362 1.00 95.44 83 LYS A C 1
ATOM 669 O O . LYS A 1 83 ? 12.180 -6.904 -3.630 1.00 95.44 83 LYS A O 1
ATOM 674 N N . ALA A 1 84 ? 11.553 -7.973 -5.496 1.00 96.19 84 ALA A N 1
ATOM 675 C CA . ALA A 1 84 ? 12.903 -8.183 -6.001 1.00 96.19 84 ALA A CA 1
ATOM 676 C C . ALA A 1 84 ? 13.621 -6.853 -6.283 1.00 96.19 84 ALA A C 1
ATOM 678 O O . ALA A 1 84 ? 14.821 -6.755 -6.056 1.00 96.19 84 ALA A O 1
ATOM 679 N N . TYR A 1 85 ? 12.913 -5.831 -6.769 1.00 95.31 85 TYR A N 1
ATOM 680 C CA . TYR A 1 85 ? 13.487 -4.501 -6.975 1.00 95.31 85 TYR A CA 1
ATOM 681 C C . TYR A 1 85 ? 13.887 -3.853 -5.642 1.00 95.31 85 TYR A C 1
ATOM 683 O O . TYR A 1 85 ? 15.047 -3.480 -5.484 1.00 95.31 85 TYR A O 1
ATOM 691 N N . VAL A 1 86 ? 12.951 -3.807 -4.689 1.00 92.06 86 VAL A N 1
ATOM 692 C CA . VAL A 1 86 ? 13.133 -3.287 -3.322 1.00 92.06 86 VAL A CA 1
ATOM 693 C C . VAL A 1 86 ? 14.344 -3.923 -2.640 1.00 92.06 86 VAL A C 1
ATOM 695 O O . VAL A 1 86 ? 15.257 -3.241 -2.187 1.00 92.06 86 VAL A O 1
ATOM 698 N N . THR A 1 87 ? 14.429 -5.251 -2.654 1.00 91.06 87 THR A N 1
ATOM 699 C CA . THR A 1 87 ? 15.500 -5.963 -1.952 1.00 91.06 87 THR A CA 1
ATOM 700 C C . THR A 1 87 ? 16.781 -6.123 -2.777 1.00 91.06 87 THR A C 1
ATOM 702 O O . THR A 1 87 ? 17.709 -6.816 -2.351 1.00 91.06 87 THR A O 1
ATOM 705 N N . GLY A 1 88 ? 16.849 -5.565 -3.991 1.00 91.19 88 GLY A N 1
ATOM 706 C CA . GLY A 1 88 ? 17.964 -5.781 -4.920 1.00 91.19 88 GLY A CA 1
ATOM 707 C C . GLY A 1 88 ? 18.177 -7.257 -5.288 1.00 91.19 88 GLY A C 1
ATOM 708 O O . GLY A 1 88 ? 19.309 -7.697 -5.487 1.00 91.19 88 GLY A O 1
ATOM 709 N N . GLY A 1 89 ? 17.105 -8.050 -5.296 1.00 89.06 89 GLY A N 1
ATOM 710 C CA . GLY A 1 89 ? 17.124 -9.495 -5.509 1.00 89.06 89 GLY A CA 1
ATOM 711 C C . GLY A 1 89 ? 17.678 -10.284 -4.322 1.00 89.06 89 GLY A C 1
ATOM 712 O O . GLY A 1 89 ? 17.868 -11.496 -4.434 1.00 89.06 89 GLY A O 1
ATOM 713 N N . CYS A 1 90 ? 17.939 -9.625 -3.191 1.00 84.38 90 CYS A N 1
ATOM 714 C CA . CYS A 1 90 ? 18.306 -10.275 -1.940 1.00 84.38 90 CYS A CA 1
ATOM 715 C C . CYS A 1 90 ? 17.040 -10.735 -1.195 1.00 84.38 90 CYS A C 1
ATOM 717 O O . CYS A 1 90 ? 15.946 -10.227 -1.413 1.00 84.38 90 CYS A O 1
ATOM 719 N N . GLY A 1 91 ? 17.156 -11.720 -0.308 1.00 79.81 91 GLY A N 1
ATOM 720 C CA . GLY A 1 91 ? 16.028 -12.207 0.496 1.00 79.81 91 GLY A CA 1
ATOM 721 C C . GLY A 1 91 ? 15.599 -13.630 0.150 1.00 79.81 91 GLY A C 1
ATOM 722 O O . GLY A 1 91 ? 16.391 -14.429 -0.362 1.00 79.81 91 GLY A O 1
ATOM 723 N N . VAL A 1 92 ? 14.353 -13.972 0.496 1.00 86.44 92 VAL A N 1
ATOM 724 C CA . VAL A 1 92 ? 13.821 -15.330 0.310 1.00 86.44 92 VAL A CA 1
ATOM 725 C C . VAL A 1 92 ? 13.819 -15.722 -1.165 1.00 86.44 92 VAL A C 1
ATOM 727 O O . VAL A 1 92 ? 13.654 -14.885 -2.050 1.00 86.44 92 VAL A O 1
ATOM 730 N N . LYS A 1 93 ? 13.964 -17.023 -1.437 1.00 91.81 93 LYS A N 1
ATOM 731 C CA . LYS A 1 93 ? 14.102 -17.574 -2.796 1.00 91.81 93 LYS A CA 1
ATOM 732 C C . LYS A 1 93 ? 13.017 -17.094 -3.771 1.00 91.81 93 LYS A C 1
ATOM 734 O O . LYS A 1 93 ? 13.289 -16.965 -4.959 1.00 91.81 93 LYS A O 1
ATOM 739 N N . LEU A 1 94 ? 11.808 -16.826 -3.272 1.00 93.94 94 LEU A N 1
ATOM 740 C CA . LEU A 1 94 ? 10.688 -16.318 -4.063 1.00 93.94 94 LEU A CA 1
ATOM 741 C C . LEU A 1 94 ? 11.005 -14.985 -4.763 1.00 93.94 94 LEU A C 1
ATOM 743 O O . LEU A 1 94 ? 10.633 -14.817 -5.920 1.00 93.94 94 LEU A O 1
ATOM 747 N N . TYR A 1 95 ? 11.723 -14.081 -4.092 1.00 94.12 95 TYR A N 1
ATOM 748 C CA . TYR A 1 95 ? 12.020 -12.724 -4.570 1.00 94.12 95 TYR A CA 1
ATOM 749 C C . TYR A 1 95 ? 13.361 -12.612 -5.306 1.00 94.12 95 TYR A C 1
ATOM 751 O O . TYR A 1 95 ? 13.741 -11.539 -5.759 1.00 94.12 95 TYR A O 1
ATOM 759 N N . GLN A 1 96 ? 14.077 -13.720 -5.505 1.00 95.50 96 GLN A N 1
ATOM 760 C CA . GLN A 1 96 ? 15.319 -13.747 -6.286 1.00 95.50 96 GLN A CA 1
ATOM 761 C C . GLN A 1 96 ? 15.011 -13.810 -7.794 1.00 95.50 96 GLN A C 1
ATOM 763 O O . GLN A 1 96 ? 15.367 -14.766 -8.483 1.00 95.50 96 GLN A O 1
ATOM 768 N N . ARG A 1 97 ? 14.271 -12.816 -8.302 1.00 96.12 97 ARG A N 1
ATOM 769 C CA . ARG A 1 97 ? 13.680 -12.796 -9.654 1.00 96.12 97 ARG A CA 1
ATOM 770 C C . ARG A 1 97 ? 13.985 -11.499 -10.399 1.00 96.12 97 ARG A C 1
ATOM 772 O O . ARG A 1 97 ? 13.088 -10.761 -10.801 1.00 96.12 97 ARG A O 1
ATOM 779 N N . MET A 1 98 ? 15.274 -11.237 -10.621 1.00 96.69 98 MET A N 1
ATOM 780 C CA . MET A 1 98 ? 15.729 -10.055 -11.372 1.00 96.69 98 MET A CA 1
ATOM 781 C C . MET A 1 98 ? 15.213 -10.022 -12.817 1.00 96.69 98 MET A C 1
ATOM 783 O O . MET A 1 98 ? 15.062 -8.948 -13.388 1.00 96.69 98 MET A O 1
ATOM 787 N N . ASP A 1 99 ? 14.842 -11.171 -13.386 1.00 97.19 99 ASP A N 1
ATOM 788 C CA . ASP A 1 99 ? 14.163 -11.235 -14.680 1.00 97.19 99 ASP A CA 1
ATOM 789 C C . ASP A 1 99 ? 12.794 -10.528 -14.667 1.00 97.19 99 ASP A C 1
ATOM 791 O O . ASP A 1 99 ? 12.410 -9.914 -15.662 1.00 97.19 99 ASP A O 1
ATOM 795 N N . LEU A 1 100 ? 12.066 -10.562 -13.543 1.00 97.62 100 LEU A N 1
ATOM 796 C CA . LEU A 1 100 ? 10.814 -9.817 -13.380 1.00 97.62 100 LEU A CA 1
ATOM 797 C C . LEU A 1 100 ? 11.077 -8.319 -13.204 1.00 97.62 100 LEU A C 1
ATOM 799 O O . LEU A 1 100 ? 10.361 -7.512 -13.797 1.00 97.62 100 LEU A O 1
ATOM 803 N N . VAL A 1 101 ? 12.136 -7.950 -12.473 1.00 97.25 101 VAL A N 1
ATOM 804 C CA . VAL A 1 101 ? 12.573 -6.551 -12.323 1.00 97.25 101 VAL A CA 1
ATOM 805 C C . VAL A 1 101 ? 12.877 -5.939 -13.688 1.00 97.25 101 VAL A C 1
ATOM 807 O O . VAL A 1 101 ? 12.316 -4.902 -14.034 1.00 97.25 101 VAL A O 1
ATOM 810 N N . GLU A 1 102 ? 13.693 -6.610 -14.506 1.00 96.81 102 GLU A N 1
ATOM 811 C CA . GLU A 1 102 ? 14.038 -6.143 -15.851 1.00 96.81 102 GLU A CA 1
ATOM 812 C C . GLU A 1 102 ? 12.805 -5.983 -16.748 1.00 96.81 102 GLU A C 1
ATOM 814 O O . GLU A 1 102 ? 12.713 -5.026 -17.520 1.00 96.81 102 GLU A O 1
ATOM 819 N N . ARG A 1 103 ? 11.841 -6.911 -16.667 1.00 97.19 103 ARG A N 1
ATOM 820 C CA . ARG A 1 103 ? 10.597 -6.817 -17.445 1.00 97.19 103 ARG A CA 1
ATOM 821 C C . ARG A 1 103 ? 9.760 -5.613 -17.027 1.00 97.19 103 ARG A C 1
ATOM 823 O O . ARG A 1 103 ? 9.260 -4.920 -17.909 1.00 97.19 103 ARG A O 1
ATOM 830 N N . ILE A 1 104 ? 9.635 -5.351 -15.725 1.00 97.19 104 ILE A N 1
ATOM 831 C CA . ILE A 1 104 ? 8.918 -4.178 -15.209 1.00 97.19 104 ILE A CA 1
ATOM 832 C C . ILE A 1 104 ? 9.638 -2.889 -15.617 1.00 97.19 104 ILE A C 1
ATOM 834 O O . ILE A 1 104 ? 9.006 -2.001 -16.178 1.00 97.19 104 ILE A O 1
ATOM 838 N N . GLN A 1 105 ? 10.959 -2.807 -15.442 1.00 95.62 105 GLN A N 1
ATOM 839 C CA . GLN A 1 105 ? 11.747 -1.627 -15.816 1.00 95.62 105 GLN A CA 1
ATOM 840 C C . GLN A 1 105 ? 11.633 -1.283 -17.306 1.00 95.62 105 GLN A C 1
ATOM 842 O O . GLN A 1 105 ? 11.522 -0.114 -17.656 1.00 95.62 105 GLN A O 1
ATOM 847 N N . ARG A 1 106 ? 11.596 -2.283 -18.197 1.00 95.12 106 ARG A N 1
ATOM 848 C CA . ARG A 1 106 ? 11.386 -2.055 -19.641 1.00 95.12 106 ARG A CA 1
ATOM 849 C C . ARG A 1 106 ? 9.987 -1.538 -19.986 1.00 95.12 106 ARG A C 1
ATOM 851 O O . ARG A 1 106 ? 9.807 -0.988 -21.068 1.00 95.12 106 ARG A O 1
ATOM 858 N N . ALA A 1 107 ? 9.005 -1.754 -19.114 1.00 92.12 107 ALA A N 1
ATOM 859 C CA . ALA A 1 107 ? 7.626 -1.303 -19.291 1.00 92.12 107 ALA A CA 1
ATOM 860 C C . ALA A 1 107 ? 7.354 0.079 -18.668 1.00 92.12 107 ALA A C 1
ATOM 862 O O . ALA A 1 107 ? 6.257 0.622 -18.837 1.00 92.12 107 ALA A O 1
ATOM 863 N N . ILE A 1 108 ? 8.329 0.626 -17.940 1.00 89.94 108 ILE A N 1
ATOM 864 C CA . ILE A 1 108 ? 8.233 1.896 -17.231 1.00 89.94 108 ILE A CA 1
ATOM 865 C C . ILE A 1 108 ? 8.832 3.025 -18.081 1.00 89.94 108 ILE A C 1
ATOM 867 O O . ILE A 1 108 ? 9.901 2.893 -18.673 1.00 89.94 108 ILE A O 1
ATOM 871 N N . GLU A 1 109 ? 8.105 4.138 -18.161 1.00 89.75 109 GLU A N 1
ATOM 872 C CA . GLU A 1 109 ? 8.536 5.375 -18.819 1.00 89.75 109 GLU A CA 1
ATOM 873 C C . GLU A 1 109 ? 9.449 6.195 -17.882 1.00 89.75 109 GLU A C 1
ATOM 875 O O . GLU A 1 109 ? 9.380 6.007 -16.671 1.00 89.75 109 GLU A O 1
ATOM 880 N N . PRO A 1 110 ? 10.287 7.122 -18.387 1.00 88.38 110 PRO A N 1
ATOM 881 C CA . PRO A 1 110 ? 11.205 7.897 -17.539 1.00 88.38 110 PRO A CA 1
ATOM 882 C C . PRO A 1 110 ? 10.546 8.716 -16.416 1.00 88.38 110 PRO A C 1
ATOM 884 O O . PRO A 1 110 ? 11.207 9.049 -15.438 1.00 88.38 110 PRO A O 1
ATOM 887 N N . ASP A 1 111 ? 9.270 9.065 -16.569 1.00 91.94 111 ASP A N 1
ATOM 888 C CA . ASP A 1 111 ? 8.453 9.817 -15.611 1.00 91.94 111 ASP A CA 1
ATOM 889 C C . ASP A 1 111 ? 7.551 8.916 -14.747 1.00 91.94 111 ASP A C 1
ATOM 891 O O . ASP A 1 111 ? 6.776 9.422 -13.934 1.00 91.94 111 ASP A O 1
ATOM 895 N N . LEU A 1 112 ? 7.645 7.594 -14.905 1.00 93.81 112 LEU A N 1
ATOM 896 C CA . LEU A 1 112 ? 6.933 6.590 -14.123 1.00 93.81 112 LEU A CA 1
ATOM 897 C C . LEU A 1 112 ? 7.906 5.918 -13.146 1.00 93.81 112 LEU A C 1
ATOM 899 O O . LEU A 1 112 ? 8.996 5.489 -13.508 1.00 93.81 112 LEU A O 1
ATOM 903 N N . PHE A 1 113 ? 7.496 5.812 -11.889 1.00 94.56 113 PHE A N 1
ATOM 904 C CA . PHE A 1 113 ? 8.336 5.348 -10.794 1.00 94.56 113 PHE A CA 1
ATOM 905 C C . PHE A 1 113 ? 7.715 4.134 -10.104 1.00 94.56 113 PHE A C 1
ATOM 907 O O . PHE A 1 113 ? 6.490 3.968 -10.069 1.00 94.56 113 PHE A O 1
ATOM 914 N N . PHE A 1 114 ? 8.581 3.284 -9.546 1.00 95.94 114 PHE A N 1
ATOM 915 C CA . PHE A 1 114 ? 8.169 2.232 -8.618 1.00 95.94 114 PHE A CA 1
ATOM 916 C C . PHE A 1 114 ? 7.515 2.849 -7.373 1.00 95.94 114 PHE A C 1
ATOM 918 O O . PHE A 1 114 ? 7.842 3.985 -7.021 1.00 95.94 114 PHE A O 1
ATOM 925 N N . PRO A 1 115 ? 6.616 2.117 -6.691 1.00 96.31 115 PRO A N 1
ATOM 926 C CA . PRO A 1 115 ? 6.072 2.578 -5.424 1.00 96.31 115 PRO A CA 1
ATOM 927 C C . PRO A 1 115 ? 7.189 2.802 -4.399 1.00 96.31 115 PRO A C 1
ATOM 929 O O . PRO A 1 115 ? 8.178 2.068 -4.389 1.00 96.31 115 PRO A O 1
ATOM 932 N N . TYR A 1 116 ? 7.014 3.795 -3.530 1.00 94.25 116 TYR A N 1
ATOM 933 C CA . TYR A 1 116 ? 7.883 3.969 -2.366 1.00 94.25 116 TYR A CA 1
ATOM 934 C C . TYR A 1 116 ? 7.647 2.871 -1.336 1.00 94.25 116 TYR A C 1
ATOM 936 O O . TYR A 1 116 ? 6.556 2.312 -1.261 1.00 94.25 116 TYR A O 1
ATOM 944 N N . GLU A 1 117 ? 8.690 2.559 -0.577 1.00 92.56 117 GLU A N 1
ATOM 945 C CA . GLU A 1 117 ? 8.685 1.570 0.498 1.00 92.56 117 GLU A CA 1
ATOM 946 C C . GLU A 1 117 ? 8.735 2.245 1.872 1.00 92.56 117 GLU A C 1
ATOM 948 O O . GLU A 1 117 ? 8.820 3.469 1.966 1.00 92.56 117 GLU A O 1
ATOM 953 N N . ASP A 1 118 ? 8.661 1.446 2.936 1.00 92.00 118 ASP A N 1
ATOM 954 C CA . ASP A 1 118 ? 8.813 1.845 4.347 1.00 92.00 118 ASP A CA 1
ATOM 955 C C . ASP A 1 118 ? 7.753 2.795 4.903 1.00 92.00 118 ASP A C 1
ATOM 957 O O . ASP A 1 118 ? 7.764 3.110 6.094 1.00 92.00 118 ASP A O 1
ATOM 961 N N . GLN A 1 119 ? 6.832 3.263 4.067 1.00 94.12 119 GLN A N 1
ATOM 962 C CA . GLN A 1 119 ? 5.889 4.306 4.425 1.00 94.12 119 GLN A CA 1
ATOM 963 C C . GLN A 1 119 ? 4.622 4.226 3.574 1.00 94.12 119 GLN A C 1
ATOM 965 O O . GLN A 1 119 ? 4.629 3.629 2.499 1.00 94.12 119 GLN A O 1
ATOM 970 N N . PHE A 1 120 ? 3.512 4.802 4.040 1.00 97.50 120 PHE A N 1
ATOM 971 C CA . PHE A 1 120 ? 2.303 4.825 3.215 1.00 97.50 120 PHE A CA 1
ATOM 972 C C . PHE A 1 120 ? 2.499 5.700 1.980 1.00 97.50 120 PHE A C 1
ATOM 974 O O . PHE A 1 120 ? 3.081 6.780 2.045 1.00 97.50 120 PHE A O 1
ATOM 981 N N . SER A 1 121 ? 1.927 5.278 0.853 1.00 97.31 121 SER A N 1
ATOM 982 C CA . SER A 1 121 ? 1.859 6.148 -0.317 1.00 97.31 121 SER A CA 1
ATOM 983 C C . SER A 1 121 ? 0.987 7.369 -0.025 1.00 97.31 121 SER A C 1
ATOM 985 O O . SER A 1 121 ? -0.213 7.245 0.230 1.00 97.31 121 SER A O 1
ATOM 987 N N . VAL A 1 122 ? 1.564 8.562 -0.170 1.00 97.88 122 VAL A N 1
ATOM 988 C CA . VAL A 1 122 ? 0.831 9.833 -0.070 1.00 97.88 122 VAL A CA 1
ATOM 989 C C . VAL A 1 122 ? -0.337 9.930 -1.056 1.00 97.88 122 VAL A C 1
ATOM 991 O O . VAL A 1 122 ? -1.303 10.638 -0.796 1.00 97.88 122 VAL A O 1
ATOM 994 N N . LEU A 1 123 ? -0.309 9.177 -2.161 1.00 97.81 123 LEU A N 1
ATOM 995 C CA . LEU A 1 123 ? -1.396 9.133 -3.147 1.00 97.81 123 LEU A CA 1
ATOM 996 C C . LEU A 1 123 ? -2.649 8.405 -2.649 1.00 97.81 123 LEU A C 1
ATOM 998 O O . LEU A 1 123 ? -3.703 8.505 -3.281 1.00 97.81 123 LEU A O 1
ATOM 1002 N N . LEU A 1 124 ? -2.526 7.670 -1.543 1.00 97.81 124 LEU A N 1
ATOM 1003 C CA . LEU A 1 124 ? -3.579 6.863 -0.940 1.00 97.81 124 LEU A CA 1
ATOM 1004 C C . LEU A 1 124 ? -4.112 7.443 0.378 1.00 97.81 124 LEU A C 1
ATOM 1006 O O . LEU A 1 124 ? -5.103 6.930 0.896 1.00 97.81 124 LEU A O 1
ATOM 1010 N N . ILE A 1 125 ? -3.508 8.506 0.925 1.00 97.75 125 ILE A N 1
ATOM 1011 C CA . ILE A 1 125 ? -3.870 9.014 2.259 1.00 97.75 125 ILE A CA 1
ATOM 1012 C C . ILE A 1 125 ? -5.337 9.435 2.348 1.00 97.75 125 ILE A C 1
ATOM 1014 O O . ILE A 1 125 ? -6.020 9.082 3.303 1.00 97.75 125 ILE A O 1
ATOM 1018 N N . ASP A 1 126 ? -5.867 10.123 1.338 1.00 96.50 126 ASP A N 1
ATOM 1019 C CA . ASP A 1 126 ? -7.264 10.564 1.347 1.00 96.50 126 ASP A CA 1
ATOM 1020 C C . ASP A 1 126 ? -8.245 9.385 1.328 1.00 96.50 126 ASP A C 1
ATOM 1022 O O . ASP A 1 126 ? -9.277 9.422 2.000 1.00 96.50 126 ASP A O 1
ATOM 1026 N N . ASP A 1 127 ? -7.901 8.314 0.614 1.00 97.62 127 ASP A N 1
ATOM 1027 C CA . ASP A 1 127 ? -8.670 7.073 0.588 1.00 97.62 127 ASP A CA 1
ATOM 1028 C C . ASP A 1 127 ? -8.611 6.342 1.938 1.00 97.62 127 ASP A C 1
ATOM 1030 O O . ASP A 1 127 ? -9.637 5.864 2.424 1.00 97.62 127 ASP A O 1
ATOM 1034 N N . MET A 1 128 ? -7.448 6.324 2.598 1.00 97.75 128 MET A N 1
ATOM 1035 C CA . MET A 1 128 ? -7.311 5.782 3.955 1.00 97.75 128 MET A CA 1
ATOM 1036 C C . MET A 1 128 ? -8.179 6.556 4.948 1.00 97.75 128 MET A C 1
ATOM 1038 O O . MET A 1 128 ? -8.954 5.955 5.690 1.00 97.75 128 MET A O 1
ATOM 1042 N N . LEU A 1 129 ? -8.113 7.890 4.929 1.00 97.19 129 LEU A N 1
ATOM 1043 C CA . LEU A 1 129 ? -8.914 8.746 5.808 1.00 97.19 129 LEU A CA 1
ATOM 1044 C C . LEU A 1 129 ? -10.417 8.573 5.545 1.00 97.19 129 LEU A C 1
ATOM 1046 O O . LEU A 1 129 ? -11.202 8.508 6.492 1.00 97.19 129 LEU A O 1
ATOM 1050 N N . LYS A 1 130 ? -10.824 8.434 4.277 1.00 96.31 130 LYS A N 1
ATOM 1051 C CA . LYS A 1 130 ? -12.210 8.127 3.897 1.00 96.31 130 LYS A CA 1
ATOM 1052 C C . LYS A 1 130 ? -12.689 6.810 4.512 1.00 96.31 130 LYS A C 1
ATOM 1054 O O . LYS A 1 130 ? -13.814 6.758 5.009 1.00 96.31 130 LYS A O 1
ATOM 1059 N N . VAL A 1 131 ? -11.851 5.771 4.508 1.00 96.94 131 VAL A N 1
ATOM 1060 C CA . VAL A 1 131 ? -12.172 4.488 5.153 1.00 96.94 131 VAL A CA 1
ATOM 1061 C C . VAL A 1 131 ? -12.321 4.652 6.660 1.00 96.94 131 VAL A C 1
ATOM 1063 O O . VAL A 1 131 ? -13.331 4.210 7.204 1.00 96.94 131 VAL A O 1
ATOM 1066 N N . LEU A 1 132 ? -11.391 5.339 7.329 1.00 96.38 132 LEU A N 1
ATOM 1067 C CA . LEU A 1 132 ? -11.471 5.554 8.778 1.00 96.38 132 LEU A CA 1
ATOM 1068 C C . LEU A 1 132 ? -12.766 6.291 9.176 1.00 96.38 132 LEU A C 1
ATOM 1070 O O . LEU A 1 132 ? -13.457 5.863 10.096 1.00 96.38 132 LEU A O 1
ATOM 1074 N N . VAL A 1 133 ? -13.161 7.330 8.428 1.00 95.62 133 VAL A N 1
ATOM 1075 C CA . VAL A 1 133 ? -14.407 8.095 8.662 1.00 95.62 133 VAL A CA 1
ATOM 1076 C C . VAL A 1 133 ? -15.678 7.290 8.351 1.00 95.62 133 VAL A C 1
ATOM 1078 O O . VAL A 1 133 ? -16.755 7.645 8.831 1.00 95.62 133 VAL A O 1
ATOM 1081 N N . SER A 1 134 ? -15.601 6.208 7.569 1.00 94.31 134 SER A N 1
ATOM 1082 C CA . SER A 1 134 ? -16.786 5.522 7.021 1.00 94.31 134 SER A CA 1
ATOM 1083 C C . SER A 1 134 ? -17.769 4.997 8.077 1.00 94.31 134 SER A C 1
ATOM 1085 O O . SER A 1 134 ? -18.965 4.904 7.802 1.00 94.31 134 SER A O 1
ATOM 1087 N N . LYS A 1 135 ? -17.295 4.731 9.303 1.00 91.88 135 LYS A N 1
ATOM 1088 C CA . LYS A 1 135 ? -18.114 4.327 10.460 1.00 91.88 135 LYS A CA 1
ATOM 1089 C C . LYS A 1 135 ? -18.351 5.444 11.488 1.00 91.88 135 LYS A C 1
ATOM 1091 O O . LYS A 1 135 ? -18.718 5.172 12.626 1.00 91.88 135 LYS A O 1
ATOM 1096 N N . GLY A 1 136 ? -18.193 6.703 11.086 1.00 94.38 136 GLY A N 1
ATOM 1097 C CA . GLY A 1 136 ? -18.501 7.868 11.921 1.00 94.38 136 GLY A CA 1
ATOM 1098 C C . GLY A 1 136 ? -17.356 8.343 12.813 1.00 94.38 136 GLY A C 1
ATOM 1099 O O . GLY A 1 136 ? -17.591 9.213 13.650 1.00 94.38 136 GLY A O 1
ATOM 1100 N N . ALA A 1 137 ? -16.146 7.822 12.606 1.00 96.19 137 ALA A N 1
ATOM 1101 C CA . ALA A 1 137 ? -14.953 8.278 13.302 1.00 96.19 137 ALA A CA 1
ATOM 1102 C C . ALA A 1 137 ? -14.713 9.777 13.074 1.00 96.19 137 ALA A C 1
ATOM 1104 O O . ALA A 1 137 ? -14.881 10.290 11.959 1.00 96.19 137 ALA A O 1
ATOM 1105 N N . THR A 1 138 ? -14.292 10.481 14.118 1.00 97.25 138 THR A N 1
ATOM 1106 C CA . THR A 1 138 ? -13.881 11.886 14.051 1.00 97.25 138 THR A CA 1
ATOM 1107 C C . THR A 1 138 ? -12.377 12.055 14.187 1.00 97.25 138 THR A C 1
ATOM 1109 O O . THR A 1 138 ? -11.870 13.111 13.816 1.00 97.25 138 THR A O 1
ATOM 1112 N N . LYS A 1 139 ? -11.651 11.030 14.646 1.00 97.31 139 LYS A N 1
ATOM 1113 C CA . LYS A 1 139 ? -10.208 11.074 14.873 1.00 97.31 139 LYS A CA 1
ATOM 1114 C C . LYS A 1 139 ? -9.474 9.954 14.147 1.00 97.31 139 LYS A C 1
ATOM 1116 O O . LYS A 1 139 ? -9.909 8.810 14.087 1.00 97.31 139 LYS A O 1
ATOM 1121 N N . VAL A 1 140 ? -8.294 10.282 13.638 1.00 97.44 140 VAL A N 1
ATOM 1122 C CA . VAL A 1 140 ? -7.296 9.278 13.270 1.00 97.44 140 VAL A CA 1
ATOM 1123 C C . VAL A 1 140 ? -6.312 9.169 14.416 1.00 97.44 140 VAL A C 1
ATOM 1125 O O . VAL A 1 140 ? -5.732 10.168 14.842 1.00 97.44 140 VAL A O 1
ATOM 1128 N N . ILE A 1 141 ? -6.130 7.955 14.915 1.00 97.31 141 ILE A N 1
ATOM 1129 C CA . ILE A 1 141 ? -5.100 7.642 15.890 1.00 97.31 141 ILE A CA 1
ATOM 1130 C C . ILE A 1 141 ? -3.932 7.000 15.159 1.00 97.31 141 ILE A C 1
ATOM 1132 O O . ILE A 1 141 ? -4.123 6.116 14.322 1.00 97.31 141 ILE A O 1
ATOM 1136 N N . TYR A 1 142 ? -2.721 7.429 15.491 1.00 97.06 142 TYR A N 1
ATOM 1137 C CA . TYR A 1 142 ? -1.502 6.893 14.918 1.00 97.06 142 TYR A CA 1
ATOM 1138 C C . TYR A 1 142 ? -0.552 6.365 15.989 1.00 97.06 142 TYR A C 1
ATOM 1140 O O . TYR A 1 142 ? -0.508 6.860 17.115 1.00 97.06 142 TYR A O 1
ATOM 1148 N N . ASN A 1 143 ? 0.253 5.375 15.615 1.00 96.62 143 ASN A N 1
ATOM 1149 C CA . ASN A 1 143 ? 1.482 5.029 16.313 1.00 96.62 143 ASN A CA 1
ATOM 1150 C C . ASN A 1 143 ? 2.591 4.805 15.286 1.00 96.62 143 ASN A C 1
ATOM 1152 O O . ASN A 1 143 ? 2.517 3.887 14.469 1.00 96.62 143 ASN A O 1
ATOM 1156 N N . LYS A 1 144 ? 3.616 5.649 15.345 1.00 94.62 144 LYS A N 1
ATOM 1157 C CA . LYS A 1 144 ? 4.850 5.492 14.587 1.00 94.62 144 LYS A CA 1
ATOM 1158 C C . LYS A 1 144 ? 5.851 4.700 15.404 1.00 94.62 144 LYS A C 1
ATOM 1160 O O . LYS A 1 144 ? 6.095 5.024 16.567 1.00 94.62 144 LYS A O 1
ATOM 1165 N N . LEU A 1 145 ? 6.506 3.741 14.755 1.00 91.12 145 LEU A N 1
ATOM 1166 C CA . LEU A 1 145 ? 7.443 2.829 15.410 1.00 91.12 145 LEU A CA 1
ATOM 1167 C C . LEU A 1 145 ? 8.543 3.558 16.211 1.00 91.12 145 LEU A C 1
ATOM 1169 O O . LEU A 1 145 ? 8.940 3.077 17.270 1.00 91.12 145 LEU A O 1
ATOM 1173 N N . LEU A 1 146 ? 9.016 4.712 15.721 1.00 87.69 146 LEU A N 1
ATOM 1174 C CA . LEU A 1 146 ? 10.103 5.488 16.338 1.00 87.69 146 LEU A CA 1
ATOM 1175 C C . LEU A 1 146 ? 9.651 6.797 17.009 1.00 87.69 146 LEU A C 1
ATOM 1177 O O . LEU A 1 146 ? 10.307 7.254 17.941 1.00 87.69 146 LEU A O 1
ATOM 1181 N N . GLU A 1 147 ? 8.555 7.407 16.550 1.00 90.50 147 GLU A N 1
ATOM 1182 C CA . GLU A 1 147 ? 8.117 8.743 17.000 1.00 90.50 147 GLU A CA 1
ATOM 1183 C C . GLU A 1 147 ? 7.003 8.692 18.063 1.00 90.50 147 GLU A C 1
ATOM 1185 O O . GLU A 1 147 ? 6.708 9.707 18.692 1.00 90.50 147 GLU A O 1
ATOM 1190 N N . GLY A 1 148 ? 6.411 7.517 18.305 1.00 91.56 148 GLY A N 1
ATOM 1191 C CA . GLY A 1 148 ? 5.376 7.315 19.319 1.00 91.56 148 GLY A CA 1
ATOM 1192 C C . GLY A 1 148 ? 3.943 7.452 18.795 1.00 91.56 148 GLY A C 1
ATOM 1193 O O . GLY A 1 148 ? 3.684 7.389 17.592 1.00 91.56 148 GLY A O 1
ATOM 1194 N N . GLU A 1 149 ? 2.995 7.581 19.725 1.00 95.38 149 GLU A N 1
ATOM 1195 C CA . GLU A 1 149 ? 1.552 7.636 19.448 1.00 95.38 149 GLU A CA 1
ATOM 1196 C C . GLU A 1 149 ? 0.973 9.052 19.560 1.00 95.38 149 GLU A C 1
ATOM 1198 O O . GLU A 1 149 ? 1.489 9.893 20.297 1.00 95.38 149 GLU A O 1
ATOM 1203 N N . GLY A 1 150 ? -0.129 9.296 18.853 1.00 95.75 150 GLY A N 1
ATOM 1204 C CA . GLY A 1 150 ? -0.904 10.533 18.930 1.00 95.75 150 GLY A CA 1
ATOM 1205 C C . GLY A 1 150 ? -2.192 10.448 18.115 1.00 95.75 150 GLY A C 1
ATOM 1206 O O . GLY A 1 150 ? -2.513 9.400 17.556 1.00 95.75 150 GLY A O 1
ATOM 1207 N N . ASP A 1 151 ? -2.938 11.547 18.049 1.00 96.75 151 ASP A N 1
ATOM 1208 C CA . ASP A 1 151 ? -4.183 11.633 17.287 1.00 96.75 151 ASP A CA 1
ATOM 1209 C C . ASP A 1 151 ? -4.352 12.982 16.581 1.00 96.75 151 ASP A C 1
ATOM 1211 O O . ASP A 1 151 ? -3.813 14.004 17.009 1.00 96.75 151 ASP A O 1
ATOM 1215 N N . PHE A 1 152 ? -5.122 12.972 15.492 1.00 97.38 152 PHE A N 1
ATOM 1216 C CA . PHE A 1 152 ? -5.577 14.171 14.790 1.00 97.38 152 PHE A CA 1
ATOM 1217 C C . PHE A 1 152 ? -7.081 14.108 14.524 1.00 97.38 152 PHE A C 1
ATOM 1219 O O . PHE A 1 152 ? -7.635 13.039 14.268 1.00 97.38 152 PHE A O 1
ATOM 1226 N N . GLU A 1 153 ? -7.735 15.268 14.517 1.00 96.94 153 GLU A N 1
ATOM 1227 C CA . GLU A 1 153 ? -9.124 15.406 14.071 1.00 96.94 153 GLU A CA 1
ATOM 1228 C C . GLU A 1 153 ? -9.208 15.244 12.545 1.00 96.94 153 GLU A C 1
ATOM 1230 O O . GLU A 1 153 ? -8.589 15.996 11.788 1.00 96.94 153 GLU A O 1
ATOM 1235 N N . LEU A 1 154 ? -10.015 14.290 12.073 1.00 92.69 154 LEU A N 1
ATOM 1236 C CA . LEU A 1 154 ? -10.131 13.925 10.654 1.00 92.69 154 LEU A CA 1
ATOM 1237 C C . LEU A 1 154 ? -10.615 15.086 9.774 1.00 92.69 154 LEU A C 1
ATOM 1239 O O . LEU A 1 154 ? -10.222 15.194 8.614 1.00 92.69 154 LEU A O 1
ATOM 1243 N N . LYS A 1 155 ? -11.457 15.973 10.319 1.00 89.62 155 LYS A N 1
ATOM 1244 C CA . LYS A 1 155 ? -12.029 17.118 9.586 1.00 89.62 155 LYS A CA 1
ATOM 1245 C C . LYS A 1 155 ? -11.061 18.289 9.415 1.00 89.62 155 LYS A C 1
ATOM 1247 O O . LYS A 1 155 ? -11.318 19.154 8.583 1.00 89.62 155 LYS A O 1
ATOM 1252 N N . GLU A 1 156 ? -9.981 18.326 10.190 1.00 91.25 156 GLU A N 1
ATOM 1253 C CA . GLU A 1 156 ? -9.065 19.471 10.279 1.00 91.25 156 GLU A CA 1
ATOM 1254 C C . GLU A 1 156 ? -7.625 19.105 9.888 1.00 91.25 156 GLU A C 1
ATOM 1256 O O . GLU A 1 156 ? -6.695 19.870 10.137 1.00 91.25 156 GLU A O 1
ATOM 1261 N N . LEU A 1 157 ? -7.429 17.945 9.248 1.00 95.31 157 LEU A N 1
ATOM 1262 C CA . LEU A 1 157 ? -6.119 17.486 8.791 1.00 95.31 157 LEU A CA 1
ATOM 1263 C C . LEU A 1 157 ? -5.523 18.450 7.763 1.00 95.31 157 LEU A C 1
ATOM 1265 O O . LEU A 1 157 ? -5.916 18.496 6.593 1.00 95.31 157 LEU A O 1
ATOM 1269 N N . SER A 1 158 ? -4.521 19.196 8.212 1.00 96.25 158 SER A N 1
ATOM 1270 C CA . SER A 1 158 ? -3.672 20.005 7.353 1.00 96.25 158 SER A CA 1
ATOM 1271 C C . SER A 1 158 ? -2.847 19.128 6.414 1.00 96.25 158 SER A C 1
ATOM 1273 O O . SER A 1 158 ? -2.576 17.953 6.670 1.00 96.25 158 SER A O 1
ATOM 1275 N N . HIS A 1 159 ? -2.380 19.749 5.337 1.00 95.12 159 HIS A N 1
ATOM 1276 C CA . HIS A 1 159 ? -1.474 19.136 4.370 1.00 95.12 159 HIS A CA 1
ATOM 1277 C C . HIS A 1 159 ? -0.248 18.482 5.033 1.00 95.12 159 HIS A C 1
ATOM 1279 O O . HIS A 1 159 ? 0.019 17.304 4.821 1.00 95.12 159 HIS A O 1
ATOM 1285 N N . ASN A 1 160 ? 0.429 19.200 5.934 1.00 96.62 160 ASN A N 1
ATOM 1286 C CA . ASN A 1 160 ? 1.611 18.684 6.633 1.00 96.62 160 ASN A CA 1
ATOM 1287 C C . ASN A 1 160 ? 1.292 17.487 7.536 1.00 96.62 160 ASN A C 1
ATOM 1289 O O . ASN A 1 160 ? 2.121 16.594 7.678 1.00 96.62 160 ASN A O 1
ATOM 1293 N N . GLN A 1 161 ? 0.100 17.448 8.141 1.00 97.12 161 GLN A N 1
ATOM 1294 C CA . GLN A 1 161 ? -0.311 16.297 8.944 1.00 97.12 161 GLN A CA 1
ATOM 1295 C C . GLN A 1 161 ? -0.556 15.068 8.068 1.00 97.12 161 GLN A C 1
ATOM 1297 O O . GLN A 1 161 ? -0.175 13.975 8.464 1.00 97.12 161 GLN A O 1
ATOM 1302 N N . LYS A 1 162 ? -1.117 15.223 6.863 1.00 97.38 162 LYS A N 1
ATOM 1303 C CA . LYS A 1 162 ? -1.271 14.095 5.929 1.00 97.38 162 LYS A CA 1
ATOM 1304 C C . LYS A 1 162 ? 0.076 13.502 5.521 1.00 97.38 162 LYS A C 1
ATOM 1306 O O . LYS A 1 162 ? 0.238 12.290 5.600 1.00 97.38 162 LYS A O 1
ATOM 1311 N N . LEU A 1 163 ? 1.049 14.345 5.166 1.00 97.06 163 LEU A N 1
ATOM 1312 C CA . LEU A 1 163 ? 2.411 13.883 4.866 1.00 97.06 163 LEU A CA 1
ATOM 1313 C C . LEU A 1 163 ? 3.057 13.215 6.078 1.00 97.06 163 LEU A C 1
ATOM 1315 O O . LEU A 1 163 ? 3.675 12.166 5.949 1.00 97.06 163 LEU A O 1
ATOM 1319 N N . PHE A 1 164 ? 2.874 13.788 7.270 1.00 96.88 164 PHE A N 1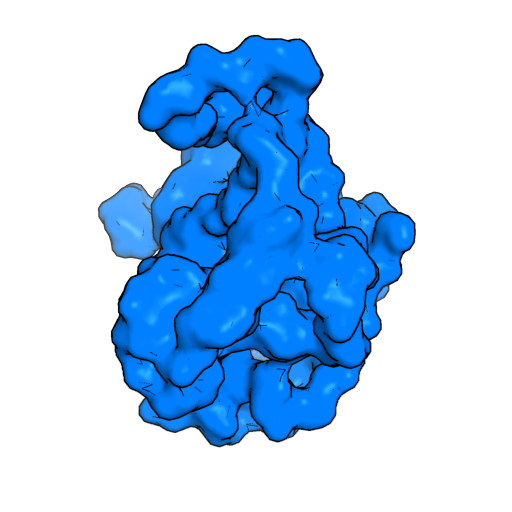
ATOM 1320 C CA . PHE A 1 164 ? 3.372 13.200 8.509 1.00 96.88 164 PHE A CA 1
ATOM 1321 C C . PHE A 1 164 ? 2.793 11.801 8.760 1.00 96.88 164 PHE A C 1
ATOM 1323 O O . PHE A 1 164 ? 3.524 10.911 9.187 1.00 96.88 164 PHE A O 1
ATOM 1330 N N . LEU A 1 165 ? 1.501 11.591 8.490 1.00 97.12 165 LEU A N 1
ATOM 1331 C CA . LEU A 1 165 ? 0.859 10.277 8.605 1.00 97.12 165 LEU A CA 1
ATOM 1332 C C . LEU A 1 165 ? 1.331 9.286 7.532 1.00 97.12 165 LEU A C 1
ATOM 1334 O O . LEU A 1 165 ? 1.077 8.096 7.673 1.00 97.12 165 LEU A O 1
ATOM 1338 N N . CYS A 1 166 ? 2.015 9.759 6.491 1.00 97.00 166 CYS A N 1
ATOM 1339 C CA . CYS A 1 166 ? 2.600 8.933 5.443 1.00 97.00 166 CYS A CA 1
ATOM 1340 C C . CYS A 1 166 ? 4.107 8.732 5.602 1.00 97.00 166 CYS A C 1
ATOM 1342 O O . CYS A 1 166 ? 4.693 8.164 4.694 1.00 97.00 166 CYS A O 1
ATOM 1344 N N . SER A 1 167 ? 4.737 9.192 6.692 1.00 93.75 167 SER A N 1
ATOM 1345 C CA . SER A 1 167 ? 6.192 9.105 6.846 1.00 93.75 167 SER A CA 1
ATOM 1346 C C . SER A 1 167 ? 6.642 8.006 7.811 1.00 93.75 167 SER A C 1
ATOM 1348 O O . SER A 1 167 ? 6.296 8.006 9.000 1.00 93.75 167 SER A O 1
ATOM 1350 N N . GLY A 1 168 ? 7.470 7.102 7.278 1.00 93.12 168 GLY A N 1
ATOM 1351 C CA . GLY A 1 168 ? 8.050 5.946 7.967 1.00 93.12 168 GLY A CA 1
ATOM 1352 C C . GLY A 1 168 ? 7.039 4.867 8.386 1.00 93.12 168 GLY A C 1
ATOM 1353 O O . GLY A 1 168 ? 5.840 5.001 8.134 1.00 93.12 168 GLY A O 1
ATOM 1354 N N . PRO A 1 169 ? 7.503 3.800 9.069 1.00 95.69 169 PRO A N 1
ATOM 1355 C CA . PRO A 1 169 ? 6.628 2.731 9.532 1.00 95.69 169 PRO A CA 1
ATOM 1356 C C . PRO A 1 169 ? 5.642 3.213 10.590 1.00 95.69 169 PRO A C 1
ATOM 1358 O O . PRO A 1 169 ? 6.013 3.702 11.668 1.00 95.69 169 PRO A O 1
ATOM 1361 N N . ILE A 1 170 ? 4.365 3.033 10.285 1.00 96.62 170 ILE A N 1
ATOM 1362 C CA . ILE A 1 170 ? 3.270 3.590 11.063 1.00 96.62 170 ILE A CA 1
ATOM 1363 C C . ILE A 1 170 ? 2.076 2.636 11.086 1.00 96.62 170 ILE A C 1
ATOM 1365 O O . ILE A 1 170 ? 1.864 1.805 10.200 1.00 96.62 170 ILE A O 1
ATOM 1369 N N . LEU A 1 171 ? 1.295 2.756 12.149 1.00 97.25 171 LEU A N 1
ATOM 1370 C CA . LEU A 1 171 ? -0.026 2.178 12.279 1.00 97.25 171 LEU A CA 1
ATOM 1371 C C . LEU A 1 171 ? -1.039 3.321 12.385 1.00 97.25 171 LEU A C 1
ATOM 1373 O O . LEU A 1 171 ? -0.866 4.203 13.225 1.00 97.25 171 LEU A O 1
ATOM 1377 N N . LEU A 1 172 ? -2.093 3.285 11.569 1.00 97.75 172 LEU A N 1
ATOM 1378 C CA . LEU A 1 172 ? -3.235 4.201 11.617 1.00 97.75 172 LEU A CA 1
ATOM 1379 C C . LEU A 1 172 ? -4.508 3.436 11.938 1.00 97.75 172 LEU A C 1
ATOM 1381 O O . LEU A 1 172 ? -4.745 2.364 11.388 1.00 97.75 172 LEU A O 1
ATOM 1385 N N . MET A 1 173 ? -5.343 4.001 12.799 1.00 96.94 173 MET A N 1
ATOM 1386 C CA . MET A 1 173 ? -6.653 3.454 13.130 1.00 96.94 173 MET A CA 1
ATOM 1387 C C . MET A 1 173 ? -7.662 4.568 13.393 1.00 96.94 173 MET A C 1
ATOM 1389 O O . MET A 1 173 ? -7.285 5.695 13.714 1.00 96.94 173 MET A O 1
ATOM 1393 N N . ASP A 1 174 ? -8.944 4.252 13.290 1.00 95.81 174 ASP A N 1
ATOM 1394 C CA . ASP A 1 174 ? -10.005 5.119 13.801 1.00 95.81 174 ASP A CA 1
ATOM 1395 C C . ASP A 1 174 ? -10.116 5.007 15.333 1.00 95.81 174 ASP A C 1
ATOM 1397 O O . ASP A 1 174 ? -9.620 4.048 15.938 1.00 95.81 174 ASP A O 1
ATOM 1401 N N . GLU A 1 175 ? -10.792 5.953 15.994 1.00 95.25 175 GLU A N 1
ATOM 1402 C CA . GLU A 1 175 ? -10.900 5.917 17.457 1.00 95.25 175 GLU A CA 1
ATOM 1403 C C . GLU A 1 175 ? -11.719 4.752 18.029 1.00 95.25 175 GLU A C 1
ATOM 1405 O O . GLU A 1 175 ? -11.549 4.394 19.201 1.00 95.25 175 GLU A O 1
ATOM 1410 N N . HIS A 1 176 ? -12.577 4.125 17.222 1.00 94.25 176 HIS A N 1
ATOM 1411 C CA . HIS A 1 176 ? -13.328 2.923 17.591 1.00 94.25 176 HIS A CA 1
ATOM 1412 C C . HIS A 1 176 ? -12.519 1.639 17.334 1.00 94.25 176 HIS A C 1
ATOM 1414 O O . HIS A 1 176 ? -12.863 0.559 17.839 1.00 94.25 176 HIS A O 1
ATOM 1420 N N . LYS A 1 177 ? -11.372 1.764 16.651 1.00 93.75 177 LYS A N 1
ATOM 1421 C CA . LYS A 1 177 ? -10.467 0.674 16.274 1.00 93.75 177 LYS A CA 1
ATOM 1422 C C . LYS A 1 177 ? -11.191 -0.373 15.430 1.00 93.75 177 LYS A C 1
ATOM 1424 O O . LYS A 1 177 ? -11.069 -1.572 15.683 1.00 93.75 177 LYS A O 1
ATOM 1429 N N . GLU A 1 178 ? -12.046 0.082 14.528 1.00 94.88 178 GLU A N 1
ATOM 1430 C CA . GLU A 1 178 ? -12.776 -0.763 13.584 1.00 94.88 178 GLU A CA 1
ATOM 1431 C C . GLU A 1 178 ? -11.903 -1.119 12.381 1.00 94.88 178 GLU A C 1
ATOM 1433 O O . GLU A 1 178 ? -11.975 -2.240 11.872 1.00 94.88 178 GLU A O 1
ATOM 1438 N N . PHE A 1 179 ? -11.055 -0.174 11.984 1.00 96.88 179 PHE A N 1
ATOM 1439 C CA . PHE A 1 179 ? -10.196 -0.186 10.817 1.00 96.88 179 PHE A CA 1
ATOM 1440 C C . PHE A 1 179 ? -8.760 0.101 11.233 1.00 96.88 179 PHE A C 1
ATOM 1442 O O . PHE A 1 179 ? -8.491 1.049 11.972 1.00 96.88 179 PHE A O 1
ATOM 1449 N N . VAL A 1 180 ? -7.824 -0.703 10.735 1.00 97.50 180 VAL A N 1
ATOM 1450 C CA . VAL A 1 180 ? -6.397 -0.491 10.968 1.00 97.50 180 VAL A CA 1
ATOM 1451 C C . VAL A 1 180 ? -5.635 -0.615 9.663 1.00 97.50 180 VAL A C 1
ATOM 1453 O O . VAL A 1 180 ? -5.802 -1.592 8.940 1.00 97.50 180 VAL A O 1
ATOM 1456 N N . PHE A 1 181 ? -4.765 0.353 9.403 1.00 98.19 181 PHE A N 1
ATOM 1457 C CA . PHE A 1 181 ? -3.728 0.290 8.384 1.00 98.19 181 PHE A CA 1
ATOM 1458 C C . PHE A 1 181 ? -2.370 0.214 9.068 1.00 98.19 181 PHE A C 1
ATOM 1460 O O . PHE A 1 181 ? -2.114 0.941 10.027 1.00 98.19 181 PHE A O 1
ATOM 1467 N N . THR A 1 182 ? -1.475 -0.629 8.572 1.00 97.56 182 THR A N 1
ATOM 1468 C CA . THR A 1 182 ? -0.096 -0.681 9.054 1.00 97.56 182 THR A CA 1
ATOM 1469 C C . THR A 1 182 ? 0.877 -0.991 7.928 1.00 97.56 182 THR A C 1
ATOM 1471 O O . THR A 1 182 ? 0.574 -1.782 7.035 1.00 97.56 182 THR A O 1
ATOM 1474 N N . CYS A 1 183 ? 2.048 -0.369 7.977 1.00 95.25 183 CYS A N 1
ATOM 1475 C CA . CYS A 1 183 ? 3.163 -0.649 7.085 1.00 95.25 183 CYS A CA 1
ATOM 1476 C C . CYS A 1 183 ? 4.444 -0.930 7.872 1.00 95.25 183 CYS A C 1
ATOM 1478 O O . CYS A 1 183 ? 4.557 -0.588 9.052 1.00 95.25 183 CYS A O 1
ATOM 1480 N N . TYR A 1 184 ? 5.401 -1.571 7.208 1.00 92.06 184 TYR A N 1
ATOM 1481 C CA . TYR A 1 184 ? 6.683 -1.958 7.785 1.00 92.06 184 TYR A CA 1
ATOM 1482 C C . TYR A 1 184 ? 7.823 -1.735 6.795 1.00 92.06 184 TYR A C 1
ATOM 1484 O O . TYR A 1 184 ? 7.587 -1.317 5.665 1.00 92.06 184 TYR A O 1
ATOM 1492 N N . PHE A 1 185 ? 9.047 -1.995 7.246 1.00 89.06 185 PHE A N 1
ATOM 1493 C CA . PHE A 1 185 ? 10.241 -1.863 6.421 1.00 89.06 185 PHE A CA 1
ATOM 1494 C C . PHE A 1 185 ? 10.249 -2.840 5.237 1.00 89.06 185 PHE A C 1
ATOM 1496 O O . PHE A 1 185 ? 9.736 -3.955 5.347 1.00 89.06 185 PHE A O 1
ATOM 1503 N N . ASP A 1 186 ? 10.876 -2.417 4.144 1.00 88.25 186 ASP A N 1
ATOM 1504 C CA . ASP A 1 186 ? 11.051 -3.092 2.861 1.00 88.25 186 ASP A CA 1
ATOM 1505 C C . ASP A 1 186 ? 9.716 -3.496 2.197 1.00 88.25 186 ASP A C 1
ATOM 1507 O O . ASP A 1 186 ? 9.627 -4.475 1.444 1.00 88.25 186 ASP A O 1
ATOM 1511 N N . GLU A 1 187 ? 8.630 -2.770 2.493 1.00 90.44 187 GLU A N 1
ATOM 1512 C CA . GLU A 1 187 ? 7.281 -3.033 1.984 1.00 90.44 187 GLU A CA 1
ATOM 1513 C C . GLU A 1 187 ? 6.778 -1.930 1.048 1.00 90.44 187 GLU A C 1
ATOM 1515 O O . GLU A 1 187 ? 6.529 -0.804 1.465 1.00 90.44 187 GLU A O 1
ATOM 1520 N N . ALA A 1 188 ? 6.491 -2.299 -0.205 1.00 95.06 188 ALA A N 1
ATOM 1521 C CA . ALA A 1 188 ? 5.744 -1.478 -1.167 1.00 95.06 188 ALA A CA 1
ATOM 1522 C C . ALA A 1 188 ? 4.213 -1.675 -1.041 1.00 95.06 188 ALA A C 1
ATOM 1524 O O . ALA A 1 188 ? 3.458 -1.592 -2.017 1.00 95.06 188 ALA A O 1
ATOM 1525 N N . SER A 1 189 ? 3.753 -2.029 0.158 1.00 96.69 189 SER A N 1
ATOM 1526 C CA . SER A 1 189 ? 2.353 -2.299 0.465 1.00 96.69 189 SER A CA 1
ATOM 1527 C C . SER A 1 189 ? 2.060 -2.062 1.945 1.00 96.69 189 SER A C 1
ATOM 1529 O O . SER A 1 189 ? 2.967 -1.970 2.771 1.00 96.69 189 SER A O 1
ATOM 1531 N N . MET A 1 190 ? 0.777 -1.984 2.281 1.00 97.25 190 MET A N 1
ATOM 1532 C CA . MET A 1 190 ? 0.293 -1.954 3.657 1.00 97.25 190 MET A CA 1
ATOM 1533 C C . MET A 1 190 ? -0.637 -3.126 3.936 1.00 97.25 190 MET A C 1
ATOM 1535 O O . MET A 1 190 ? -1.326 -3.618 3.042 1.00 97.25 190 MET A O 1
ATOM 1539 N N . VAL A 1 191 ? -0.723 -3.519 5.203 1.00 97.38 191 VAL A N 1
ATOM 1540 C CA . VAL A 1 191 ? -1.762 -4.430 5.676 1.00 97.38 191 VAL A CA 1
ATOM 1541 C C . VAL A 1 191 ? -2.915 -3.605 6.233 1.00 97.38 191 VAL A C 1
ATOM 1543 O O . VAL A 1 191 ? -2.736 -2.773 7.123 1.00 97.38 191 VAL A O 1
ATOM 1546 N N . PHE A 1 192 ? -4.107 -3.859 5.711 1.00 97.69 192 PHE A N 1
ATOM 1547 C CA . PHE A 1 192 ? -5.370 -3.340 6.214 1.00 97.69 192 PHE A CA 1
ATOM 1548 C C . PHE A 1 192 ? -6.139 -4.460 6.912 1.00 97.69 192 PHE A C 1
ATOM 1550 O O . PHE A 1 192 ? -6.209 -5.563 6.374 1.00 97.69 192 PHE A O 1
ATOM 1557 N N . PHE A 1 193 ? -6.726 -4.214 8.083 1.00 96.62 193 PHE A N 1
ATOM 1558 C CA . PHE A 1 193 ? -7.512 -5.228 8.791 1.00 96.62 193 PHE A CA 1
ATOM 1559 C C . PHE A 1 193 ? -8.635 -4.646 9.658 1.00 96.62 193 PHE A C 1
ATOM 1561 O O . PHE A 1 193 ? -8.561 -3.503 10.115 1.00 96.62 193 PHE A O 1
ATOM 1568 N N . THR A 1 194 ? -9.693 -5.441 9.873 1.00 95.75 194 THR A N 1
ATOM 1569 C CA . THR A 1 194 ? -10.964 -4.985 10.475 1.00 95.75 194 THR A CA 1
ATOM 1570 C C . THR A 1 194 ? -11.585 -6.007 11.437 1.00 95.75 194 THR A C 1
ATOM 1572 O O . THR A 1 194 ? -11.315 -7.211 11.348 1.00 95.75 194 THR A O 1
ATOM 1575 N N . LYS A 1 195 ? -12.409 -5.537 12.389 1.00 91.12 195 LYS A N 1
ATOM 1576 C CA . LYS A 1 195 ? -13.078 -6.395 13.396 1.00 91.12 195 LYS A CA 1
ATOM 1577 C C . LYS A 1 195 ? -14.231 -7.249 12.858 1.00 91.12 195 LYS A C 1
ATOM 1579 O O . LYS A 1 195 ? -14.474 -8.341 13.363 1.00 91.12 195 LYS A O 1
ATOM 1584 N N . GLU A 1 196 ? -14.906 -6.795 11.809 1.00 86.00 196 GLU A N 1
ATOM 1585 C CA . GLU A 1 196 ? -15.991 -7.528 11.137 1.00 86.00 196 GLU A CA 1
ATOM 1586 C C . GLU A 1 196 ? -15.672 -7.692 9.644 1.00 86.00 196 GLU A C 1
ATOM 1588 O O . GLU A 1 196 ? -14.645 -7.197 9.180 1.00 86.00 196 GLU A O 1
ATOM 1593 N N . ASP A 1 197 ? -16.537 -8.365 8.885 1.00 84.38 197 ASP A N 1
ATOM 1594 C CA . ASP A 1 197 ? -16.421 -8.460 7.423 1.00 84.38 197 ASP A CA 1
ATOM 1595 C C . ASP A 1 197 ? -16.852 -7.145 6.752 1.00 84.38 197 ASP A C 1
ATOM 1597 O O . ASP A 1 197 ? -17.942 -7.031 6.204 1.00 84.38 197 ASP A O 1
ATOM 1601 N N . ASN A 1 198 ? -15.991 -6.132 6.880 1.00 84.69 198 ASN A N 1
ATOM 1602 C CA . ASN A 1 198 ? -16.204 -4.761 6.403 1.00 84.69 198 ASN A CA 1
ATOM 1603 C C . ASN A 1 198 ? -15.244 -4.407 5.260 1.00 84.69 198 ASN A C 1
ATOM 1605 O O . ASN A 1 198 ? -14.852 -3.255 5.108 1.00 84.69 198 ASN A O 1
ATOM 1609 N N . LEU A 1 199 ? -14.795 -5.392 4.475 1.00 89.75 199 LEU A N 1
ATOM 1610 C CA . LEU A 1 199 ? -13.885 -5.146 3.347 1.00 89.75 199 LEU A CA 1
ATOM 1611 C C . LEU A 1 199 ? -14.554 -4.351 2.212 1.00 89.75 199 LEU A C 1
ATOM 1613 O O . LEU A 1 199 ? -13.873 -3.791 1.353 1.00 89.75 199 LEU A O 1
ATOM 1617 N N . ASP A 1 200 ? -15.882 -4.258 2.225 1.00 90.88 200 ASP A N 1
ATOM 1618 C CA . ASP A 1 200 ? -16.670 -3.396 1.349 1.00 90.88 200 ASP A CA 1
ATOM 1619 C C . ASP A 1 200 ? -16.419 -1.900 1.594 1.00 90.88 200 ASP A C 1
ATOM 1621 O O . ASP A 1 200 ? -16.658 -1.099 0.689 1.00 90.88 200 ASP A O 1
ATOM 1625 N N . CYS A 1 201 ? -15.858 -1.515 2.748 1.00 92.81 201 CYS A N 1
ATOM 1626 C CA . CYS A 1 201 ? -15.426 -0.141 3.013 1.00 92.81 201 CYS A CA 1
ATOM 1627 C C . CYS A 1 201 ? -14.348 0.341 2.027 1.00 92.81 201 CYS A C 1
ATOM 1629 O O . CYS A 1 201 ? -14.169 1.545 1.853 1.00 92.81 201 CYS A O 1
ATOM 1631 N N . LEU A 1 202 ? -13.638 -0.582 1.367 1.00 95.06 202 LEU A N 1
ATOM 1632 C CA . LEU 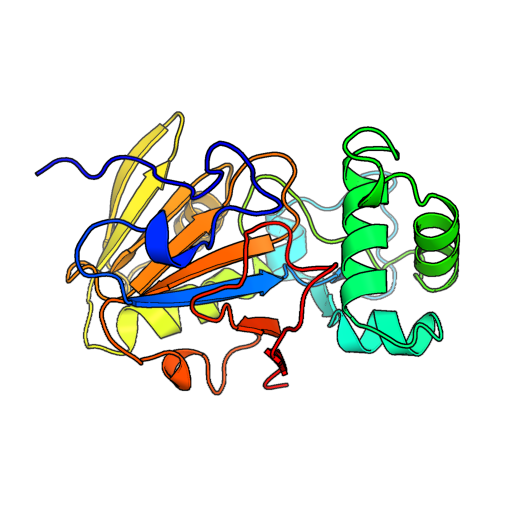A 1 202 ? -12.635 -0.269 0.350 1.00 95.06 202 LEU A CA 1
ATOM 1633 C C . LEU A 1 202 ? -13.269 0.103 -1.004 1.00 95.06 202 LEU A C 1
ATOM 1635 O O . LEU A 1 202 ? -12.580 0.624 -1.884 1.00 95.06 202 LEU A O 1
ATOM 1639 N N . ASN A 1 203 ? -14.574 -0.118 -1.188 1.00 92.50 203 ASN A N 1
ATOM 1640 C CA . ASN A 1 203 ? -15.265 0.224 -2.427 1.00 92.50 203 ASN A CA 1
ATOM 1641 C C . ASN A 1 203 ? -15.253 1.739 -2.684 1.00 92.50 203 ASN A C 1
ATOM 1643 O O . ASN A 1 203 ? -15.532 2.560 -1.808 1.00 92.50 203 ASN A O 1
ATOM 1647 N N . GLY A 1 204 ? -14.975 2.123 -3.932 1.00 90.69 204 GLY A N 1
ATOM 1648 C CA . GLY A 1 204 ? -14.896 3.532 -4.322 1.00 90.69 204 GLY A CA 1
ATOM 1649 C C . GLY A 1 204 ? -13.694 4.266 -3.720 1.00 90.69 204 GLY A C 1
ATOM 1650 O O . GLY A 1 204 ? -13.737 5.494 -3.599 1.00 90.69 204 GLY A O 1
ATOM 1651 N N . THR A 1 205 ? -12.665 3.523 -3.310 1.00 96.19 205 THR A N 1
ATOM 1652 C CA . THR A 1 205 ? -11.320 4.044 -3.061 1.00 96.19 205 THR A CA 1
ATOM 1653 C C . THR A 1 205 ? -10.411 3.751 -4.252 1.00 96.19 205 THR A C 1
ATOM 1655 O O . THR A 1 205 ? -10.755 2.962 -5.135 1.00 96.19 205 THR A O 1
ATOM 1658 N N . LYS A 1 206 ? -9.220 4.348 -4.263 1.00 96.19 206 LYS A N 1
ATOM 1659 C CA . LYS A 1 206 ? -8.157 4.010 -5.221 1.00 96.19 206 LYS A CA 1
ATOM 1660 C C . LYS A 1 206 ? -7.377 2.740 -4.866 1.00 96.19 206 LYS A C 1
ATOM 1662 O O . LYS A 1 206 ? -6.367 2.458 -5.505 1.00 96.19 206 LYS A O 1
ATOM 1667 N N . PHE A 1 207 ? -7.793 1.995 -3.844 1.00 97.81 207 PHE A N 1
ATOM 1668 C CA . PHE A 1 207 ? -7.048 0.830 -3.395 1.00 97.81 207 PHE A CA 1
ATOM 1669 C C . PHE A 1 207 ? -7.072 -0.311 -4.410 1.00 97.81 207 PHE A C 1
ATOM 1671 O O . PHE A 1 207 ? -8.092 -0.656 -5.011 1.00 97.81 207 PHE A O 1
ATOM 1678 N N . GLU A 1 208 ? -5.915 -0.944 -4.515 1.00 98.38 208 GLU A N 1
ATOM 1679 C CA . GLU A 1 208 ? -5.669 -2.161 -5.263 1.00 98.38 208 GLU A CA 1
ATOM 1680 C C . GLU A 1 208 ? -4.902 -3.116 -4.355 1.00 98.38 208 GLU A C 1
ATOM 1682 O O . GLU A 1 208 ? -4.052 -2.684 -3.576 1.00 98.38 208 GLU A O 1
ATOM 1687 N N . GLY A 1 209 ? -5.199 -4.408 -4.422 1.00 97.75 209 GLY A N 1
ATOM 1688 C CA . GLY A 1 209 ? -4.597 -5.335 -3.482 1.00 97.75 209 GLY A CA 1
ATOM 1689 C C . GLY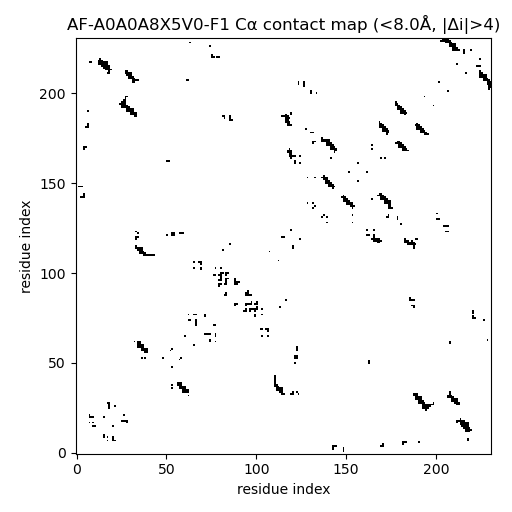 A 1 209 ? -5.102 -6.760 -3.580 1.00 97.75 209 GLY A C 1
ATOM 1690 O O . GLY A 1 209 ? -5.692 -7.185 -4.577 1.00 97.75 209 GLY A O 1
ATOM 1691 N N . VAL A 1 210 ? -4.876 -7.506 -2.504 1.00 97.19 210 VAL A N 1
ATOM 1692 C CA . VAL A 1 210 ? -5.394 -8.861 -2.320 1.00 97.19 210 VAL A CA 1
ATOM 1693 C C . VAL A 1 210 ? -6.111 -8.987 -0.986 1.00 97.19 210 VAL A C 1
ATOM 1695 O O . VAL A 1 210 ? -5.604 -8.570 0.053 1.00 97.19 210 VAL A O 1
ATOM 1698 N N . PHE A 1 211 ? -7.288 -9.605 -1.005 1.00 95.38 211 PHE A N 1
ATOM 1699 C CA . PHE A 1 211 ? -7.948 -10.043 0.217 1.00 95.38 211 PHE A CA 1
ATOM 1700 C C . PHE A 1 211 ? -7.269 -11.297 0.753 1.00 95.38 211 PHE A C 1
ATOM 1702 O O . PHE A 1 211 ? -7.025 -12.257 0.012 1.00 95.38 211 PHE A O 1
ATOM 1709 N N . LEU A 1 212 ? -7.009 -11.292 2.054 1.00 90.94 212 LEU A N 1
ATOM 1710 C CA . LEU A 1 212 ? -6.350 -12.378 2.757 1.00 90.94 212 LEU A CA 1
ATOM 1711 C C . LEU A 1 212 ? -7.417 -13.302 3.335 1.00 90.94 212 LEU A C 1
ATOM 1713 O O . LEU A 1 212 ? -8.219 -12.907 4.182 1.00 90.94 212 LEU A O 1
ATOM 1717 N N . LYS A 1 213 ? -7.454 -14.543 2.845 1.00 85.94 213 LYS A N 1
ATOM 1718 C CA . LYS A 1 213 ? -8.339 -15.570 3.401 1.00 85.94 213 LYS A CA 1
ATOM 1719 C C . LYS A 1 213 ? -7.763 -16.072 4.720 1.00 85.94 213 LYS A C 1
ATOM 1721 O O . LYS A 1 213 ? -6.610 -15.816 5.050 1.00 85.94 213 LYS A O 1
ATOM 1726 N N . LYS A 1 214 ? -8.563 -16.864 5.436 1.00 85.75 214 LYS A N 1
ATOM 1727 C CA . LYS A 1 214 ? -8.177 -17.472 6.715 1.00 85.75 214 LYS A CA 1
ATOM 1728 C C . LYS A 1 214 ? -6.828 -18.202 6.669 1.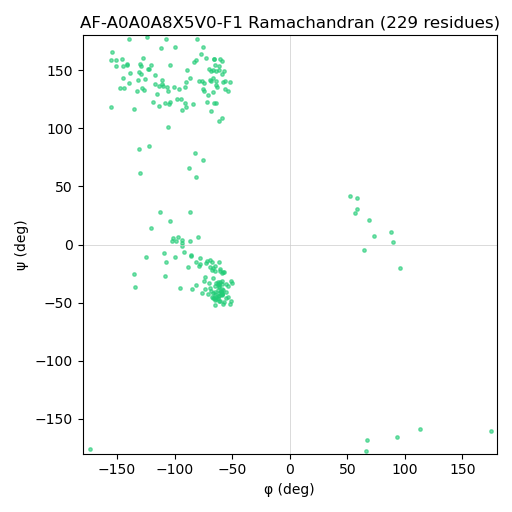00 85.75 214 LYS A C 1
ATOM 1730 O O . LYS A 1 214 ? -6.125 -18.168 7.660 1.00 85.75 214 LYS A O 1
ATOM 1735 N N . GLU A 1 215 ? -6.487 -18.804 5.529 1.00 89.12 215 GLU A N 1
ATOM 1736 C CA . GLU A 1 215 ? -5.255 -19.582 5.323 1.00 89.12 215 GLU A CA 1
ATOM 1737 C C . GLU A 1 215 ? -4.168 -18.811 4.546 1.00 89.12 215 GLU A C 1
ATOM 1739 O O . GLU A 1 215 ? -3.147 -19.387 4.186 1.00 89.12 215 GLU A O 1
ATOM 1744 N N . THR A 1 216 ? -4.393 -17.539 4.188 1.00 91.94 216 THR A N 1
ATOM 1745 C CA . THR A 1 216 ? -3.430 -16.773 3.383 1.00 91.94 216 THR A CA 1
ATOM 1746 C C . THR A 1 216 ? -2.356 -16.165 4.297 1.00 91.94 216 THR A C 1
ATOM 1748 O O . THR A 1 216 ? -2.703 -15.377 5.185 1.00 91.94 216 THR A O 1
ATOM 1751 N N . PRO A 1 217 ? -1.067 -16.491 4.095 1.00 93.62 217 PRO A N 1
ATOM 1752 C CA . PRO A 1 217 ? 0.024 -15.895 4.856 1.00 93.62 217 PRO A CA 1
ATOM 1753 C C . PRO A 1 217 ? 0.406 -14.514 4.309 1.00 93.62 217 PRO A C 1
ATOM 1755 O O . PRO A 1 217 ? -0.136 -14.066 3.296 1.00 93.62 217 PRO A O 1
ATOM 1758 N N . LEU A 1 218 ? 1.349 -13.837 4.973 1.00 90.38 218 LEU A N 1
ATOM 1759 C CA . LEU A 1 218 ? 1.836 -12.520 4.543 1.00 90.38 218 LEU A CA 1
ATOM 1760 C C . LEU A 1 218 ? 2.550 -12.581 3.197 1.00 90.38 218 LEU A C 1
ATOM 1762 O O . LEU A 1 218 ? 2.301 -11.734 2.343 1.00 90.38 218 LEU A O 1
ATOM 1766 N N . ILE A 1 219 ? 3.359 -13.616 2.971 1.00 93.50 219 ILE A N 1
ATOM 1767 C CA . ILE A 1 219 ? 3.921 -13.924 1.652 1.00 93.50 219 ILE A CA 1
ATOM 1768 C C . ILE A 1 219 ? 2.871 -14.709 0.848 1.00 93.50 219 ILE A C 1
ATOM 1770 O O . ILE A 1 219 ? 2.865 -15.943 0.751 1.00 93.50 219 ILE A O 1
ATOM 1774 N N . TRP A 1 220 ? 1.907 -13.971 0.307 1.00 95.06 220 TRP A N 1
ATOM 1775 C CA . TRP A 1 220 ? 0.715 -14.503 -0.353 1.00 95.06 220 TRP A CA 1
ATOM 1776 C C . TRP A 1 220 ? 0.961 -14.931 -1.808 1.00 95.06 220 TRP A C 1
ATOM 1778 O O . TRP A 1 220 ? 0.145 -15.653 -2.379 1.00 95.06 220 TRP A O 1
ATOM 1788 N N . GLU A 1 221 ? 2.069 -14.526 -2.432 1.00 95.69 221 GLU A N 1
ATOM 1789 C CA . GLU A 1 221 ? 2.300 -14.629 -3.881 1.00 95.69 221 GLU A CA 1
ATOM 1790 C C . GLU A 1 221 ? 2.369 -16.072 -4.401 1.00 95.69 221 GLU A C 1
ATOM 1792 O O . GLU A 1 221 ? 2.123 -16.321 -5.583 1.00 95.69 221 GLU A O 1
ATOM 1797 N N . SER A 1 222 ? 2.681 -17.027 -3.521 1.00 92.75 222 SER A N 1
ATOM 1798 C CA . SER A 1 222 ? 2.684 -18.467 -3.829 1.00 92.75 222 SER A CA 1
ATOM 1799 C C . SER A 1 222 ? 1.363 -19.174 -3.488 1.00 92.75 222 SER A C 1
ATOM 1801 O O . SER A 1 222 ? 1.243 -20.381 -3.693 1.00 92.75 222 SER A O 1
ATOM 1803 N N . HIS A 1 223 ? 0.366 -18.440 -2.989 1.00 92.75 223 HIS A N 1
ATOM 1804 C CA . HIS A 1 223 ? -0.908 -18.964 -2.498 1.00 92.75 223 HIS A CA 1
ATOM 1805 C C . HIS A 1 223 ? -2.081 -18.556 -3.398 1.00 92.75 223 HIS A C 1
ATOM 1807 O O . HIS A 1 223 ? -1.958 -17.725 -4.297 1.00 92.75 223 HIS A O 1
ATOM 1813 N N . GLN A 1 224 ? -3.255 -19.153 -3.175 1.00 90.06 224 GLN A N 1
ATOM 1814 C CA . GLN A 1 224 ? -4.480 -18.644 -3.790 1.00 90.06 224 GLN A CA 1
ATOM 1815 C C . GLN A 1 224 ? -4.876 -17.322 -3.132 1.00 90.06 224 GLN A C 1
ATOM 1817 O O . GLN A 1 224 ? -5.025 -17.250 -1.913 1.00 90.06 224 GLN A O 1
ATOM 1822 N N . TYR A 1 225 ? -5.120 -16.307 -3.953 1.00 92.25 225 TYR A N 1
ATOM 1823 C CA . TYR A 1 225 ? -5.508 -14.975 -3.508 1.00 92.25 225 TYR A CA 1
ATOM 1824 C C . TYR A 1 225 ? -6.740 -14.480 -4.263 1.00 92.25 225 TYR A C 1
ATOM 1826 O O . TYR A 1 225 ? -7.021 -14.900 -5.388 1.00 92.25 225 TYR A O 1
ATOM 1834 N N . ASN A 1 226 ? -7.466 -13.561 -3.632 1.00 93.56 226 ASN A N 1
ATOM 1835 C CA . ASN A 1 226 ? -8.544 -12.819 -4.268 1.00 93.56 226 ASN A CA 1
ATOM 1836 C C . ASN A 1 226 ? -8.045 -11.396 -4.518 1.00 93.56 226 ASN A C 1
ATOM 1838 O O . ASN A 1 226 ? -7.982 -10.590 -3.595 1.00 93.56 226 ASN A O 1
ATOM 1842 N N . TYR A 1 227 ? -7.662 -11.111 -5.756 1.00 96.19 227 TYR A N 1
ATOM 1843 C CA . TYR A 1 227 ? -7.229 -9.780 -6.163 1.00 96.19 227 TYR A CA 1
ATOM 1844 C C . TYR A 1 227 ? -8.424 -8.828 -6.296 1.00 96.19 227 TYR A C 1
ATOM 1846 O O . TYR A 1 227 ? -9.460 -9.220 -6.839 1.00 96.19 227 TYR A O 1
ATOM 1854 N N . PHE A 1 228 ? -8.261 -7.585 -5.847 1.00 96.69 228 PHE A N 1
ATOM 1855 C CA . PHE A 1 228 ? -9.232 -6.515 -6.037 1.00 96.69 228 PHE A 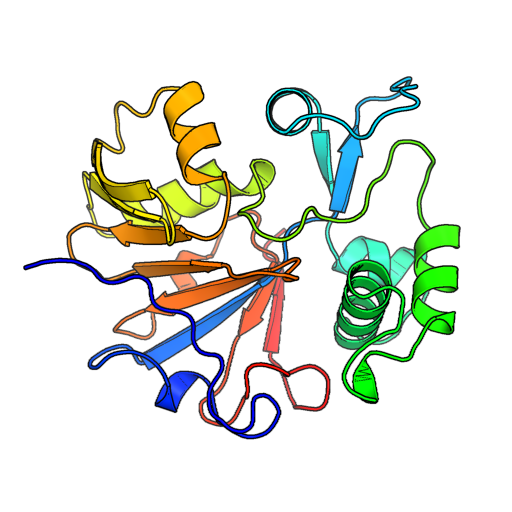CA 1
ATOM 1856 C C . PHE A 1 228 ? -8.569 -5.266 -6.616 1.00 96.69 228 PHE A C 1
ATOM 1858 O O . PHE A 1 228 ? -7.413 -4.950 -6.339 1.00 96.69 228 PHE A O 1
ATOM 1865 N N . ASN A 1 229 ? -9.342 -4.556 -7.427 1.00 94.75 229 ASN A N 1
ATOM 1866 C CA . ASN A 1 229 ? -9.050 -3.224 -7.926 1.00 94.75 229 ASN A CA 1
ATOM 1867 C C . ASN A 1 229 ? -10.403 -2.595 -8.263 1.00 94.75 229 ASN A C 1
ATOM 1869 O O . ASN A 1 229 ? -11.151 -3.158 -9.067 1.00 94.75 229 ASN A O 1
ATOM 1873 N N . PHE A 1 230 ? -10.735 -1.499 -7.584 1.00 84.81 230 PHE A N 1
ATOM 1874 C CA . PHE A 1 230 ? -12.033 -0.830 -7.708 1.00 84.81 230 PHE A CA 1
ATOM 1875 C C . PHE A 1 230 ? -12.019 0.356 -8.685 1.00 84.81 230 PHE A C 1
ATOM 1877 O O . PHE A 1 230 ? -13.021 1.070 -8.770 1.00 84.81 230 PHE A O 1
ATOM 1884 N N . GLN A 1 231 ? -10.906 0.557 -9.401 1.00 71.19 231 GLN A N 1
ATOM 1885 C CA . GLN A 1 231 ? -10.733 1.571 -10.444 1.00 71.19 231 GLN A CA 1
ATOM 1886 C C . GLN A 1 231 ? -11.047 1.041 -11.849 1.00 71.19 231 GLN A C 1
ATOM 1888 O O . GLN A 1 231 ? -10.796 -0.156 -12.141 1.00 71.19 231 GLN A O 1
#

pLDDT: mean 93.34, std 5.78, range [52.91, 98.38]

Mean predicted aligned error: 3.77 Å

Secondary structure (DSSP, 8-state):
-PPPP-----SSTTTSBHHHHSPTT--EEEEEEPPEEEPPTT---SSPPPHHHHHHH-EEE-HHHHHHHHT-S-HHHHHHHHHHHHTTT-SSGGG--HHHHHHHHHH--TTEEPPP-SS--GGGHHHHHHHHHTTT--EEEEEETTTEEEEEEGGG--HHHHHHHTSSSEEEEETT--EEEE--TT-SEEEEEESSS-GGGGTTSS-EEEEE-TT-BSS-TTS--EEEE--

Organism: Mesobacillus selenatarsenatis (strain DSM 18680 / JCM 14380 / FERM P-15431 / SF-1) (NCBI:txid1321606)

Sequence (231 aa):
MSIKFFYPIGKEPDKDPIIELLPEGYRTAAVVFYPFFKMEPGWNSIVAPSDEEVYRFASPVSWKEIKNRTCLDKISDVSIGVKAYVTGGCGVKLYQRMDLVERIQRAIEPDLFFPYEDQFSVLLIDDMLKVLVSKGATKVIYNKLLEGEGDFELKELSHNQKLFLCSGPILLMDEHKEFVFTCYFDEASMVFFTKEDNLDCLNGTKFEGVFLKKETPLIWESHQYNYFNFQ

Solvent-accessible surface area (backbone atoms only — not comparable to full-atom values): 12722 Å² total; per-residue (Å²): 130,91,70,72,64,66,76,67,55,72,93,46,36,72,63,43,23,36,52,77,56,48,63,91,65,43,65,38,39,27,45,36,48,37,47,26,34,31,46,51,92,86,60,82,64,100,57,85,77,51,69,72,49,41,55,74,48,40,46,78,37,54,66,69,54,52,26,60,65,48,71,48,94,44,69,43,55,49,51,34,13,53,49,9,52,76,48,72,34,49,78,60,80,82,24,56,33,58,72,43,28,54,43,49,56,74,56,49,51,95,44,42,43,77,42,63,52,24,23,52,50,60,86,45,46,68,45,52,52,51,44,40,37,70,84,70,40,59,36,40,36,38,16,31,77,87,83,46,67,54,73,46,52,61,92,71,65,45,73,70,53,54,53,55,76,26,56,49,36,33,25,41,26,20,75,84,59,51,43,36,41,25,37,41,79,89,23,50,40,31,45,36,39,23,47,50,95,57,73,68,61,54,61,86,30,85,56,33,35,32,46,46,48,76,75,27,19,67,54,38,68,88,50,88,71,49,75,49,64,62,116